Protein AF-0000000080439913 (afdb_homodimer)

Sequence (320 aa):
MRENRLTGDFGEYFVAMHFNRNNFQTDIIDHTGIDLMCYQNEKNVQYGISVKFRNIDNGNNSIRIPTKEIVRCYNAAIRRGAVPCYAFGVISKEIIAFRTITLNTLLENHGYIGVEDINNINTDSISENISLKAIYEWKNKSKLDESILSVFYDRIKIERMRENRLTGDFGEYFVAMHFNRNNFQTDIIDHTGIDLMCYQNEKNVQYGISVKFRNIDNGNNSIRIPTKEIVRCYNAAIRRGAVPCYAFGVISKEIIAFRTITLNTLLENHGYIGVEDINNINTDSISENISLKAIYEWKNKSKLDESILSVFYDRIKIER

Secondary structure (DSSP, 8-state):
-HHHHHHHHHHHHHHHHHHHHTT-EEEE--SSS-SEEEEETTTTEEEEEEEEEEEGGGS--EEEEEHHHHHHHHHHHHHTT-EEEEEEEEE-SSEEEEEEEEHHHHHHHTT--SGGGGGG--SSEEEEE-SHHHHHGGGSHHHHHH-SEEEEEEEPP---/-HHHHHHHHHHHHHHHHHHHHTT-EEEE--SSS-SEEEEETTTTEEEEEEEEEEE-TTS--EEEEEHHHHHHHHHHHHHTT-EEEEEEEEE-SSEEEEEEEEHHHHHHHTT--SGGGGGG--SSEEEEE-SHHHHHGGGSHHHHHH-SEEEEEEEPP---

pLDDT: mean 93.0, std 7.81, range [48.38, 98.62]

Radius of gyration: 20.98 Å; Cα contacts (8 Å, |Δi|>4): 649; chains: 2; bounding box: 41×64×47 Å

Foldseek 3Di:
DVVVVVQQVVQLVVVQVVLVVVQWDKDQDPDQLFGMWTARPVVRAIEGEHEDEEECQVPDFKDKDFLVSLVSQCVSQVVVVHFRKYKYWYDYPWKTKIFMATQQLVCVVVPHNGVVCSVVDDDRIDMDTRPPVSLVCCPPPVNVVRTPDMDMDTDDDDDD/DVVVVVQQVVQLVVVQVVLVVVQWDKDQDPDQLFGMWTARPVVRAIEGEHEDEEECQVPDFKDKDFLVSLVRQVVSQVVVVHFRKYKYWYDYPWKTKIFMATQQLVCVVVPHNGVVCSVVDDDRIDMDTRPPVSLVCCPPPVNVVRTPDMDMDTDDDDDD

Structure (mmCIF, N/CA/C/O backbone):
data_AF-0000000080439913-model_v1
#
loop_
_entity.id
_entity.type
_entity.pdbx_description
1 polymer 'Restriction endonuclease type IV Mrr domain-containing protein'
#
loop_
_atom_site.group_PDB
_atom_site.id
_atom_site.type_symbol
_atom_site.label_atom_id
_atom_site.label_alt_id
_atom_site.label_comp_id
_atom_site.label_asym_id
_atom_site.label_entity_id
_atom_site.label_seq_id
_atom_site.pdbx_PDB_ins_code
_atom_site.Cartn_x
_atom_site.Cartn_y
_atom_site.Cartn_z
_atom_site.occupancy
_atom_site.B_iso_or_equiv
_atom_site.auth_seq_id
_atom_site.auth_comp_id
_atom_site.auth_asym_id
_atom_site.auth_atom_id
_atom_site.pdbx_PDB_model_num
ATOM 1 N N . MET A 1 1 ? -17.234 -1.567 7.703 1 48.44 1 MET A N 1
ATOM 2 C CA . MET A 1 1 ? -16.359 -1.565 8.875 1 48.44 1 MET A CA 1
ATOM 3 C C . MET A 1 1 ? -15.031 -2.236 8.555 1 48.44 1 MET A C 1
ATOM 5 O O . MET A 1 1 ? -13.969 -1.636 8.742 1 48.44 1 MET A O 1
ATOM 9 N N . ARG A 1 2 ? -15.055 -3.521 7.977 1 50.25 2 ARG A N 1
ATOM 10 C CA . ARG A 1 2 ? -13.828 -4.254 7.656 1 50.25 2 ARG A CA 1
ATOM 11 C C . ARG A 1 2 ? -13.047 -3.555 6.551 1 50.25 2 ARG A C 1
ATOM 13 O O . ARG A 1 2 ? -11.82 -3.455 6.617 1 50.25 2 ARG A O 1
ATOM 20 N N . GLU A 1 3 ? -13.656 -2.91 5.652 1 70.12 3 GLU A N 1
ATOM 21 C CA . GLU A 1 3 ? -13.016 -2.193 4.559 1 70.12 3 GLU A CA 1
ATOM 22 C C . GLU A 1 3 ? -12.242 -0.981 5.074 1 70.12 3 GLU A C 1
ATOM 24 O O . GLU A 1 3 ? -11.148 -0.68 4.586 1 70.12 3 GLU A O 1
ATOM 29 N N . ASN A 1 4 ? -12.727 -0.49 6.113 1 74 4 ASN A N 1
ATOM 30 C CA . ASN A 1 4 ? -12.094 0.708 6.652 1 74 4 ASN A CA 1
ATOM 31 C C . ASN A 1 4 ? -10.766 0.386 7.32 1 74 4 ASN A C 1
ATOM 33 O O . ASN A 1 4 ? -9.789 1.127 7.164 1 74 4 ASN A O 1
ATOM 37 N N . ARG A 1 5 ? -10.742 -0.728 7.945 1 87.06 5 ARG A N 1
ATOM 38 C CA . ARG A 1 5 ? -9.492 -1.092 8.609 1 87.06 5 ARG A CA 1
ATOM 39 C C . ARG A 1 5 ? -8.414 -1.449 7.586 1 87.06 5 ARG A C 1
ATOM 41 O O . ARG A 1 5 ? -7.27 -1.01 7.703 1 87.06 5 ARG A O 1
ATOM 48 N N . LEU A 1 6 ? -8.812 -2.158 6.594 1 91.94 6 LEU A N 1
ATOM 49 C CA . LEU A 1 6 ? -7.863 -2.535 5.547 1 91.94 6 LEU A CA 1
ATOM 50 C C . LEU A 1 6 ? -7.324 -1.3 4.832 1 91.94 6 LEU A C 1
ATOM 52 O O . LEU A 1 6 ? -6.121 -1.196 4.586 1 91.94 6 LEU A O 1
ATOM 56 N N . THR A 1 7 ? -8.234 -0.39 4.574 1 93.38 7 THR A N 1
ATOM 57 C CA . THR A 1 7 ? -7.828 0.837 3.896 1 93.38 7 THR A CA 1
ATOM 58 C C . THR A 1 7 ? -6.859 1.639 4.762 1 93.38 7 THR A C 1
ATOM 60 O O . THR A 1 7 ? -5.859 2.158 4.27 1 93.38 7 THR A O 1
ATOM 63 N N . GLY A 1 8 ? -7.137 1.688 6.035 1 93.81 8 GLY A N 1
ATOM 64 C CA . GLY A 1 8 ? -6.254 2.381 6.961 1 93.81 8 GLY A CA 1
ATOM 65 C C . GLY A 1 8 ? -4.879 1.75 7.059 1 93.81 8 GLY A C 1
ATOM 66 O O . GLY A 1 8 ? -3.865 2.443 6.969 1 93.81 8 GLY A O 1
ATOM 67 N N . ASP A 1 9 ? -4.844 0.464 7.199 1 93.69 9 ASP A N 1
ATOM 68 C CA . ASP A 1 9 ? -3.58 -0.256 7.289 1 93.69 9 ASP A CA 1
ATOM 69 C C . ASP A 1 9 ? -2.777 -0.118 5.996 1 93.69 9 ASP A C 1
ATOM 71 O O . ASP A 1 9 ? -1.573 0.143 6.031 1 93.69 9 ASP A O 1
ATOM 75 N N . PHE A 1 10 ? -3.475 -0.229 4.914 1 96 10 PHE A N 1
ATOM 76 C CA . PHE A 1 10 ? -2.818 -0.021 3.629 1 96 10 PHE A CA 1
ATOM 77 C C . PHE A 1 10 ? -2.195 1.368 3.559 1 96 10 PHE A C 1
ATOM 79 O O . PHE A 1 10 ? -1.056 1.521 3.113 1 96 10 PHE A O 1
ATOM 86 N N . GLY A 1 11 ? -2.959 2.277 3.955 1 97.44 11 GLY A N 1
ATOM 87 C CA . GLY A 1 11 ? -2.467 3.645 3.93 1 97.44 11 GLY A CA 1
ATOM 88 C C . GLY A 1 11 ? -1.184 3.832 4.715 1 97.44 11 GLY A C 1
ATOM 89 O O . GLY A 1 11 ? -0.258 4.504 4.254 1 97.44 11 GLY A O 1
ATOM 90 N N . GLU A 1 12 ? -1.107 3.26 5.898 1 97.06 12 GLU A N 1
ATOM 91 C CA . GLU A 1 12 ? 0.091 3.365 6.727 1 97.06 12 GLU A CA 1
ATOM 92 C C . GLU A 1 12 ? 1.303 2.762 6.02 1 97.06 12 GLU A C 1
ATOM 94 O O . GLU A 1 12 ? 2.371 3.377 5.973 1 97.06 12 GLU A O 1
ATOM 99 N N . TYR A 1 13 ? 1.112 1.67 5.426 1 96.88 13 TYR A N 1
ATOM 100 C CA . TYR A 1 13 ? 2.223 1.011 4.742 1 96.88 13 TYR A CA 1
ATOM 101 C C . TYR A 1 13 ? 2.592 1.748 3.463 1 96.88 13 TYR A C 1
ATOM 103 O O . TYR A 1 13 ? 3.764 1.803 3.088 1 96.88 13 TYR A O 1
ATOM 111 N N . PHE A 1 14 ? 1.569 2.271 2.787 1 98 14 PHE A N 1
ATOM 112 C CA . PHE A 1 14 ? 1.807 3.043 1.572 1 98 14 PHE A CA 1
ATOM 113 C C . PHE A 1 14 ? 2.672 4.262 1.867 1 98 14 PHE A C 1
ATOM 115 O O . PHE A 1 14 ? 3.668 4.504 1.183 1 98 14 PHE A O 1
ATOM 122 N N . VAL A 1 15 ? 2.338 4.984 2.896 1 98.12 15 VAL A N 1
ATOM 123 C CA . VAL A 1 15 ? 3.09 6.172 3.289 1 98.12 15 VAL A CA 1
ATOM 124 C C . VAL A 1 15 ? 4.477 5.766 3.781 1 98.12 15 VAL A C 1
ATOM 126 O O . VAL A 1 15 ? 5.484 6.332 3.354 1 98.12 15 VAL A O 1
ATOM 129 N N . ALA A 1 16 ? 4.555 4.766 4.613 1 97.56 16 ALA A N 1
ATOM 130 C CA . ALA A 1 16 ? 5.828 4.305 5.164 1 97.56 16 ALA A CA 1
ATOM 131 C C . ALA A 1 16 ? 6.789 3.895 4.047 1 97.56 16 ALA A C 1
ATOM 133 O O . ALA A 1 16 ? 7.961 4.27 4.062 1 97.56 16 ALA A O 1
ATOM 134 N N . MET A 1 17 ? 6.27 3.154 3.086 1 96.31 17 MET A N 1
ATOM 135 C CA . MET A 1 17 ? 7.086 2.672 1.976 1 96.31 17 MET A CA 1
ATOM 136 C C . MET A 1 17 ? 7.68 3.838 1.19 1 96.31 17 MET A C 1
ATOM 138 O O . MET A 1 17 ? 8.867 3.83 0.864 1 96.31 17 MET A O 1
ATOM 142 N N . HIS A 1 18 ? 6.895 4.805 0.978 1 96.62 18 HIS A N 1
ATOM 143 C CA . HIS A 1 18 ? 7.367 5.902 0.139 1 96.62 18 HIS A CA 1
ATOM 144 C C . HIS A 1 18 ? 8.328 6.805 0.901 1 96.62 18 HIS A C 1
ATOM 146 O O . HIS A 1 18 ? 9.273 7.352 0.317 1 96.62 18 HIS A O 1
ATOM 152 N N . PHE A 1 19 ? 8.117 7.008 2.195 1 96.31 19 PHE A N 1
ATOM 153 C CA . PHE A 1 19 ? 9.117 7.723 2.98 1 96.31 19 PHE A CA 1
ATOM 154 C C . PHE A 1 19 ? 10.445 6.973 2.979 1 96.31 19 PHE A C 1
ATOM 156 O O . PHE A 1 19 ? 11.5 7.566 2.748 1 96.31 19 PHE A O 1
ATOM 163 N N . ASN A 1 20 ? 10.312 5.688 3.205 1 94.06 20 ASN A N 1
ATOM 164 C CA . ASN A 1 20 ? 11.523 4.867 3.197 1 94.06 20 ASN A CA 1
ATOM 165 C C . ASN A 1 20 ? 12.258 4.973 1.866 1 94.06 20 ASN A C 1
ATOM 167 O O . ASN A 1 20 ? 13.492 5.008 1.837 1 94.06 20 ASN A O 1
ATOM 171 N N . ARG A 1 21 ? 11.586 5.078 0.846 1 92.81 21 ARG A N 1
ATOM 172 C CA . ARG A 1 21 ? 12.172 5.117 -0.492 1 92.81 21 ARG A CA 1
ATOM 173 C C . ARG A 1 21 ? 12.695 6.512 -0.819 1 92.81 21 ARG A C 1
ATOM 175 O O . ARG A 1 21 ? 13.352 6.711 -1.841 1 92.81 21 ARG A O 1
ATOM 182 N N . ASN A 1 22 ? 12.375 7.508 -0.03 1 92.38 22 ASN A N 1
ATOM 183 C CA . ASN A 1 22 ? 12.836 8.875 -0.226 1 92.38 22 ASN A CA 1
ATOM 184 C C . ASN A 1 22 ? 13.836 9.289 0.85 1 92.38 22 ASN A C 1
ATOM 186 O O . ASN A 1 22 ? 13.812 10.43 1.321 1 92.38 22 ASN A O 1
ATOM 190 N N . ASN A 1 23 ? 14.625 8.359 1.318 1 91.12 23 ASN A N 1
ATOM 191 C CA . ASN A 1 23 ? 15.781 8.57 2.178 1 91.12 23 ASN A CA 1
ATOM 192 C C . ASN A 1 23 ? 15.367 8.891 3.611 1 91.12 23 ASN A C 1
ATOM 194 O O . ASN A 1 23 ? 16.016 9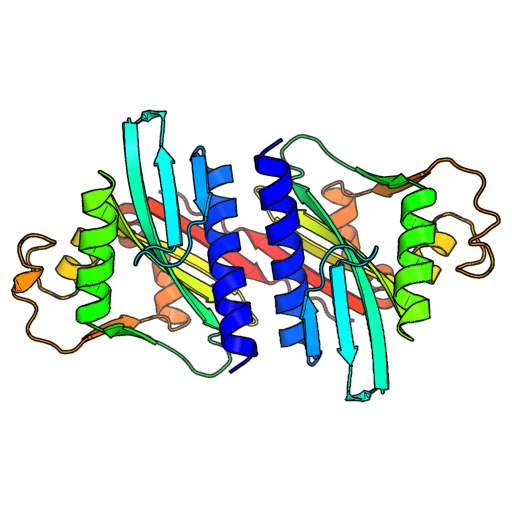.695 4.285 1 91.12 23 ASN A O 1
ATOM 198 N N . PHE A 1 24 ? 14.172 8.414 4.012 1 94.12 24 PHE A N 1
ATOM 199 C CA . PHE A 1 24 ? 13.773 8.414 5.418 1 94.12 24 PHE A CA 1
ATOM 200 C C . PHE A 1 24 ? 13.914 7.023 6.016 1 94.12 24 PHE A C 1
ATOM 202 O O . PHE A 1 24 ? 13.852 6.023 5.297 1 94.12 24 PHE A O 1
ATOM 209 N N . GLN A 1 25 ? 14.25 7.012 7.207 1 92.94 25 GLN A N 1
ATOM 210 C CA . GLN A 1 25 ? 14.047 5.797 7.988 1 92.94 25 GLN A CA 1
ATOM 211 C C . GLN A 1 25 ? 12.68 5.805 8.664 1 92.94 25 GLN A C 1
ATOM 213 O O . GLN A 1 25 ? 12.344 6.746 9.391 1 92.94 25 GLN A O 1
ATOM 218 N N . THR A 1 26 ? 11.906 4.77 8.406 1 94.12 26 THR A N 1
ATOM 219 C CA . THR A 1 26 ? 10.508 4.82 8.828 1 94.12 26 THR A CA 1
ATOM 220 C C . THR A 1 26 ? 10.18 3.656 9.758 1 94.12 26 THR A C 1
ATOM 222 O O . THR A 1 26 ? 10.5 2.506 9.453 1 94.12 26 THR A O 1
ATOM 225 N N . ASP A 1 27 ? 9.5 3.969 10.914 1 92.38 27 ASP A N 1
ATOM 226 C CA . ASP A 1 27 ? 8.945 2.98 11.836 1 92.38 27 ASP A CA 1
ATOM 227 C C . ASP A 1 27 ? 7.426 3.092 11.906 1 92.38 27 ASP A C 1
ATOM 229 O O . ASP A 1 27 ? 6.887 4.184 12.086 1 92.38 27 ASP A O 1
ATOM 233 N N . ILE A 1 28 ? 6.82 1.953 11.672 1 94.12 28 ILE A N 1
ATOM 234 C CA . ILE A 1 28 ? 5.387 1.9 11.93 1 94.12 28 ILE A CA 1
ATOM 235 C C . ILE A 1 28 ? 5.133 1.632 13.414 1 94.12 28 ILE A C 1
ATOM 237 O O . ILE A 1 28 ? 5.652 0.663 13.969 1 94.12 28 ILE A O 1
ATOM 241 N N . ILE A 1 29 ? 4.383 2.543 14.008 1 90.38 29 ILE A N 1
ATOM 242 C CA . ILE A 1 29 ? 4.18 2.402 15.445 1 90.38 29 ILE A CA 1
ATOM 243 C C . ILE A 1 29 ? 2.684 2.348 15.75 1 90.38 29 ILE A C 1
ATOM 245 O O . ILE A 1 29 ? 1.868 2.867 14.984 1 90.38 29 ILE A O 1
ATOM 249 N N . ASP A 1 30 ? 2.238 1.605 16.766 1 79.75 30 ASP A N 1
ATOM 250 C CA . ASP A 1 30 ? 0.834 1.433 17.109 1 79.75 30 ASP A CA 1
ATOM 251 C C . ASP A 1 30 ? 0.505 2.152 18.422 1 79.75 30 ASP A C 1
ATOM 253 O O . ASP A 1 30 ? 1.351 2.248 19.312 1 79.75 30 ASP A O 1
ATOM 257 N N . HIS A 1 31 ? -0.73 2.75 18.391 1 70.75 31 HIS A N 1
ATOM 258 C CA . HIS A 1 31 ? -1.478 3.121 19.594 1 70.75 31 HIS A CA 1
ATOM 259 C C . HIS A 1 31 ? -0.849 4.324 20.281 1 70.75 31 HIS A C 1
ATOM 261 O O . HIS A 1 31 ? -0.752 4.359 21.516 1 70.75 31 HIS A O 1
ATOM 267 N N . THR A 1 32 ? -0.371 5.285 19.516 1 73.06 32 THR A N 1
ATOM 268 C CA . THR A 1 32 ? 0.301 6.348 20.266 1 73.06 32 THR A CA 1
ATOM 269 C C . THR A 1 32 ? -0.185 7.719 19.797 1 73.06 32 THR A C 1
ATOM 271 O O . THR A 1 32 ? 0.322 8.75 20.25 1 73.06 32 THR A O 1
ATOM 274 N N . GLY A 1 33 ? -1.236 7.797 18.969 1 88.12 33 GLY A N 1
ATOM 275 C CA . GLY A 1 33 ? -1.607 9.094 18.406 1 88.12 33 GLY A CA 1
ATOM 276 C C . GLY A 1 33 ? -0.961 9.367 17.062 1 88.12 33 GLY A C 1
ATOM 277 O O . GLY A 1 33 ? -1.396 10.266 16.344 1 88.12 33 GLY A O 1
ATOM 278 N N . ILE A 1 34 ? 0.117 8.789 16.891 1 96.06 34 ILE A N 1
ATOM 279 C CA . ILE A 1 34 ? 0.762 8.805 15.578 1 96.06 34 ILE A CA 1
ATOM 280 C C . ILE A 1 34 ? 0.939 7.375 15.078 1 96.06 34 ILE A C 1
ATOM 282 O O . ILE A 1 34 ? 0.907 6.426 15.867 1 96.06 34 ILE A O 1
ATOM 286 N N . ASP A 1 35 ? 1.048 7.258 13.781 1 97.06 35 ASP A N 1
ATOM 287 C CA . ASP A 1 35 ? 1.114 5.953 13.133 1 97.06 35 ASP A CA 1
ATOM 288 C C . ASP A 1 35 ? 2.533 5.648 12.648 1 97.06 35 ASP A C 1
ATOM 290 O O . ASP A 1 35 ? 2.916 4.484 12.523 1 97.06 35 ASP A O 1
ATOM 294 N N . LEU A 1 36 ? 3.328 6.648 12.383 1 97.44 36 LEU A N 1
ATOM 295 C CA . LEU A 1 36 ? 4.672 6.492 11.836 1 97.44 36 LEU A CA 1
ATOM 296 C C . LEU A 1 36 ? 5.648 7.445 12.516 1 97.44 36 LEU A C 1
ATOM 298 O O . LEU A 1 36 ? 5.293 8.578 12.844 1 97.44 36 LEU A O 1
ATOM 302 N N . MET A 1 37 ? 6.852 6.973 12.68 1 96.56 37 MET A N 1
ATOM 303 C CA . MET A 1 37 ? 8.023 7.809 12.922 1 96.56 37 MET A CA 1
ATOM 304 C C . MET A 1 37 ? 8.961 7.789 11.719 1 96.56 37 MET A C 1
ATOM 306 O O . MET A 1 37 ? 9.344 6.719 11.242 1 96.56 37 MET A O 1
ATOM 310 N N . CYS A 1 38 ? 9.219 8.93 11.18 1 96.25 38 CYS A N 1
ATOM 311 C CA . CYS A 1 38 ? 10.109 9.047 10.031 1 96.25 38 CYS A CA 1
ATOM 312 C C . CYS A 1 38 ? 11.305 9.938 10.344 1 96.25 38 CYS A C 1
ATOM 314 O O . CYS A 1 38 ? 11.133 11.078 10.773 1 96.25 38 CYS A O 1
ATOM 316 N N . TYR A 1 39 ? 12.422 9.391 10.125 1 94.88 39 TYR A N 1
ATOM 317 C CA . TYR A 1 39 ? 13.664 10.102 10.422 1 94.88 39 TYR A CA 1
ATOM 318 C C . TYR A 1 39 ? 14.398 10.469 9.141 1 94.88 39 TYR A C 1
ATOM 320 O O . TYR A 1 39 ? 14.602 9.625 8.273 1 94.88 39 TYR A O 1
ATOM 328 N N . GLN A 1 40 ? 14.672 11.711 9.055 1 92.81 40 GLN A N 1
ATOM 329 C CA . GLN A 1 40 ? 15.523 12.172 7.965 1 92.81 40 GLN A CA 1
ATOM 330 C C . GLN A 1 40 ? 16.953 12.406 8.445 1 92.81 40 GLN A C 1
ATOM 332 O O . GLN A 1 40 ? 17.25 13.469 9 1 92.81 40 GLN A O 1
ATOM 337 N N . ASN A 1 41 ? 17.812 11.547 8.078 1 82.31 41 ASN A N 1
ATOM 338 C CA . ASN A 1 41 ? 19.156 11.586 8.633 1 82.31 41 ASN A CA 1
ATOM 339 C C . ASN A 1 41 ? 19.906 12.844 8.188 1 82.31 41 ASN A C 1
ATOM 341 O O . ASN A 1 41 ? 20.609 13.461 8.984 1 82.31 41 ASN A O 1
ATOM 345 N N . GLU A 1 42 ? 19.719 13.18 6.953 1 86.56 42 GLU A N 1
ATOM 346 C CA . GLU A 1 42 ? 20.484 14.305 6.402 1 86.56 42 GLU A CA 1
ATOM 347 C C . GLU A 1 42 ? 20.141 15.602 7.137 1 86.56 42 GLU A C 1
ATOM 349 O O . GLU A 1 42 ? 21 16.484 7.266 1 86.56 42 GLU A O 1
ATOM 354 N N . LYS A 1 43 ? 18.953 15.766 7.707 1 86.44 43 LYS A N 1
ATOM 355 C CA . LYS A 1 43 ? 18.5 17 8.344 1 86.44 43 LYS A CA 1
ATOM 356 C C . LYS A 1 43 ? 18.391 16.844 9.852 1 86.44 43 LYS A C 1
ATOM 358 O O . LYS A 1 43 ? 18.141 17.812 10.57 1 86.44 43 LYS A O 1
ATOM 363 N N . ASN A 1 44 ? 18.641 15.68 10.297 1 89.31 44 ASN A N 1
ATOM 364 C CA . ASN A 1 44 ? 18.5 15.383 11.719 1 89.31 44 ASN A CA 1
ATOM 365 C C . ASN A 1 44 ? 17.125 15.805 12.242 1 89.31 44 ASN A C 1
ATOM 367 O O . ASN A 1 44 ? 17.031 16.5 13.258 1 89.31 44 ASN A O 1
ATOM 371 N N . VAL A 1 45 ? 16.109 15.578 11.508 1 94.94 45 VAL A N 1
ATOM 372 C CA . VAL A 1 45 ? 14.734 15.875 11.867 1 94.94 45 VAL A CA 1
ATOM 373 C C . VAL A 1 45 ? 13.922 14.578 11.906 1 94.94 45 VAL A C 1
ATOM 375 O O . VAL A 1 45 ? 14.125 13.688 11.086 1 94.94 45 VAL A O 1
ATOM 378 N N . GLN A 1 46 ? 13.062 14.516 12.891 1 96 46 GLN A N 1
ATOM 379 C CA . GLN A 1 46 ? 12.117 13.406 13.023 1 96 46 GLN A CA 1
ATOM 380 C C . GLN A 1 46 ? 10.68 13.898 12.883 1 96 46 GLN A C 1
ATOM 382 O O . GLN A 1 46 ? 10.32 14.953 13.414 1 96 46 GLN A O 1
ATOM 387 N N . TYR A 1 47 ? 9.914 13.125 12.188 1 97.56 47 TYR A N 1
ATOM 388 C CA . TYR A 1 47 ? 8.5 13.422 12 1 97.56 47 TYR A CA 1
ATOM 389 C C . TYR A 1 47 ? 7.621 12.352 12.633 1 97.56 47 TYR A C 1
ATOM 391 O O . TYR A 1 47 ? 7.867 11.156 12.469 1 97.56 47 TYR A O 1
ATOM 399 N N . GLY A 1 48 ? 6.695 12.734 13.523 1 97.88 48 GLY A N 1
ATOM 400 C CA . GLY A 1 48 ? 5.59 11.883 13.945 1 97.88 48 GLY A CA 1
ATOM 401 C C . GLY A 1 48 ? 4.344 12.07 13.102 1 97.88 48 GLY A C 1
ATOM 402 O O . GLY A 1 48 ? 3.699 13.117 13.164 1 97.88 48 GLY A O 1
ATOM 403 N N . ILE A 1 49 ? 3.932 11.031 12.367 1 98.31 49 ILE A N 1
ATOM 404 C CA . ILE A 1 49 ? 2.934 11.211 11.32 1 98.31 49 ILE A CA 1
ATOM 405 C C . ILE A 1 49 ? 1.671 10.422 11.672 1 98.31 49 ILE A C 1
ATOM 407 O O . ILE A 1 49 ? 1.732 9.219 11.938 1 98.31 49 ILE A O 1
ATOM 411 N N . SER A 1 50 ? 0.539 11.109 11.812 1 98.06 50 SER A N 1
ATOM 412 C CA . SER A 1 50 ? -0.777 10.477 11.805 1 98.06 50 SER A CA 1
ATOM 413 C C . SER A 1 50 ? -1.302 10.305 10.383 1 98.06 50 SER A C 1
ATOM 415 O O . SER A 1 50 ? -1.407 11.281 9.633 1 98.06 50 SER A O 1
ATOM 417 N N . VAL A 1 51 ? -1.646 9.102 9.992 1 98.06 51 VAL A N 1
ATOM 418 C CA . VAL A 1 51 ? -2.055 8.812 8.625 1 98.06 51 VAL A CA 1
ATOM 419 C C . VAL A 1 51 ? -3.578 8.758 8.539 1 98.06 51 VAL A C 1
ATOM 421 O O . VAL A 1 51 ? -4.227 8.078 9.344 1 98.06 51 VAL A O 1
ATOM 424 N N . LYS A 1 52 ? -4.145 9.547 7.672 1 97.19 52 LYS A N 1
ATOM 425 C CA . LYS A 1 52 ? -5.555 9.508 7.293 1 97.19 52 LYS A CA 1
ATOM 426 C C . LYS A 1 52 ? -5.723 9.102 5.832 1 97.19 52 LYS A C 1
ATOM 428 O O . LYS A 1 52 ? -5.457 9.898 4.93 1 97.19 52 LYS A O 1
ATOM 433 N N . PHE A 1 53 ? -6.102 7.895 5.602 1 96.38 53 PHE A N 1
ATOM 434 C CA . PHE A 1 53 ? -6.207 7.34 4.258 1 96.38 53 PHE A CA 1
ATOM 435 C C . PHE A 1 53 ? -7.637 6.887 3.969 1 96.38 53 PHE A C 1
ATOM 437 O O . PHE A 1 53 ? -8.266 6.234 4.801 1 96.38 53 PHE A O 1
ATOM 444 N N . ARG A 1 54 ? -8.195 7.301 2.807 1 96.12 54 ARG A N 1
ATOM 445 C CA . ARG A 1 54 ? -9.602 7.035 2.498 1 96.12 54 ARG A CA 1
ATOM 446 C C . ARG A 1 54 ? -9.758 6.508 1.075 1 96.12 54 ARG A C 1
ATOM 448 O O . ARG A 1 54 ? -8.969 6.844 0.191 1 96.12 54 ARG A O 1
ATOM 455 N N . ASN A 1 55 ? -10.695 5.633 0.939 1 94 55 ASN A N 1
ATOM 456 C CA . ASN A 1 55 ? -11.25 5.332 -0.376 1 94 55 ASN A CA 1
ATOM 457 C C . ASN A 1 55 ? -12.289 6.367 -0.796 1 94 55 ASN A C 1
ATOM 459 O O . ASN A 1 55 ? -13.328 6.516 -0.143 1 94 55 ASN A O 1
ATOM 463 N N . ILE A 1 56 ? -12.094 7.031 -1.889 1 93.94 56 ILE A N 1
ATOM 464 C CA . ILE A 1 56 ? -12.961 8.164 -2.193 1 93.94 56 ILE A CA 1
ATOM 465 C C . ILE A 1 56 ? -13.984 7.758 -3.258 1 93.94 56 ILE A C 1
ATOM 467 O O . ILE A 1 56 ? -14.844 8.555 -3.635 1 93.94 56 ILE A O 1
ATOM 471 N N . ASP A 1 57 ? -13.914 6.535 -3.701 1 90.5 57 ASP A N 1
ATOM 472 C CA . ASP A 1 57 ? -14.914 6.059 -4.656 1 90.5 57 ASP A CA 1
ATOM 473 C C . ASP A 1 57 ? -16.297 5.984 -4.016 1 90.5 57 ASP A C 1
ATOM 475 O O . ASP A 1 57 ? -17.312 5.98 -4.715 1 90.5 57 ASP A O 1
ATOM 479 N N . ASN A 1 58 ? -16.312 5.992 -2.76 1 84.62 58 ASN A N 1
ATOM 480 C CA . ASN A 1 58 ? -17.578 5.84 -2.045 1 84.62 58 ASN A CA 1
ATOM 481 C C . ASN A 1 58 ? -18.25 7.188 -1.787 1 84.62 58 ASN A C 1
ATOM 483 O O . ASN A 1 58 ? -19.234 7.27 -1.062 1 84.62 58 ASN A O 1
ATOM 487 N N . GLY A 1 59 ? -17.688 8.227 -2.273 1 85.81 59 GLY A N 1
ATOM 488 C CA . GLY A 1 59 ? -18.312 9.531 -2.129 1 85.81 59 GLY A CA 1
ATOM 489 C C . GLY A 1 59 ? -17.719 10.352 -1.003 1 85.81 59 GLY A C 1
ATOM 490 O O . GLY A 1 59 ? -18.109 11.5 -0.789 1 85.81 59 GLY A O 1
ATOM 491 N N . ASN A 1 60 ? -16.828 9.742 -0.333 1 84.31 60 ASN A N 1
ATOM 492 C CA . ASN A 1 60 ? -16.125 10.5 0.698 1 84.31 60 ASN A CA 1
ATOM 493 C C . ASN A 1 60 ? -15.203 11.562 0.089 1 84.31 60 ASN A C 1
ATOM 495 O O . ASN A 1 60 ? -14.305 11.234 -0.681 1 84.31 60 ASN A O 1
ATOM 499 N N . ASN A 1 61 ? -15.508 12.828 0.507 1 92.12 61 ASN A N 1
ATOM 500 C CA . ASN A 1 61 ? -14.711 13.891 -0.101 1 92.12 61 ASN A CA 1
ATOM 501 C C . ASN A 1 61 ? -13.992 14.727 0.954 1 92.12 61 ASN A C 1
ATOM 503 O O . ASN A 1 61 ? -13.453 15.789 0.646 1 92.12 61 ASN A O 1
ATOM 507 N N . SER A 1 62 ? -14.109 14.289 2.176 1 95.75 62 SER A N 1
ATOM 508 C CA . SER A 1 62 ? -13.414 15.039 3.223 1 95.75 62 SER A CA 1
ATOM 509 C C . SER A 1 62 ? -12.922 14.109 4.328 1 95.75 62 SER A C 1
ATOM 511 O O . SER A 1 62 ? -13.43 13 4.492 1 95.75 62 SER A O 1
ATOM 513 N N . ILE A 1 63 ? -11.945 14.516 4.945 1 96.5 63 ILE A N 1
ATOM 514 C CA . ILE A 1 63 ? -11.445 13.883 6.16 1 96.5 63 ILE A CA 1
ATOM 515 C C . ILE A 1 63 ? -11.625 14.82 7.348 1 96.5 63 ILE A C 1
ATOM 517 O O . ILE A 1 63 ? -11.023 15.898 7.391 1 96.5 63 ILE A O 1
ATOM 521 N N . ARG A 1 64 ? -12.438 14.359 8.242 1 96.38 64 ARG A N 1
ATOM 522 C CA . ARG A 1 64 ? -12.648 15.102 9.484 1 96.38 64 ARG A CA 1
ATOM 523 C C . ARG A 1 64 ? -11.688 14.633 10.57 1 96.38 64 ARG A C 1
ATOM 525 O O . ARG A 1 64 ? -11.578 13.438 10.836 1 96.38 64 ARG A O 1
ATOM 532 N N . ILE A 1 65 ? -11.031 15.562 11.164 1 97.25 65 ILE A N 1
ATOM 533 C CA . ILE A 1 65 ? -10.133 15.273 12.273 1 97.25 65 ILE A CA 1
ATOM 534 C C . ILE A 1 65 ? -10.641 15.938 13.547 1 97.25 65 ILE A C 1
ATOM 536 O O . ILE A 1 65 ? -10.562 17.156 13.688 1 97.25 65 ILE A O 1
ATOM 540 N N . PRO A 1 66 ? -11.07 15.172 14.461 1 97.25 66 PRO A N 1
ATOM 541 C CA . PRO A 1 66 ? -11.477 15.75 15.742 1 97.25 66 PRO A CA 1
ATOM 542 C C . PRO A 1 66 ? -10.336 16.453 16.469 1 97.25 66 PRO A C 1
ATOM 544 O O . PRO A 1 66 ? -9.195 15.984 16.438 1 97.25 66 PRO A O 1
ATOM 547 N N . THR A 1 67 ? -10.688 17.516 17.156 1 97.06 67 THR A N 1
ATOM 548 C CA . THR A 1 67 ? -9.68 18.281 17.891 1 97.06 67 THR A CA 1
ATOM 549 C C . THR A 1 67 ? -8.938 17.406 18.875 1 97.06 67 THR A C 1
ATOM 551 O O . THR A 1 67 ? -7.719 17.531 19.047 1 97.06 67 THR A O 1
ATOM 554 N N . LYS A 1 68 ? -9.609 16.531 19.484 1 95.88 68 LYS A N 1
ATOM 555 C CA . LYS A 1 68 ? -8.977 15.617 20.438 1 95.88 68 LYS A CA 1
ATOM 556 C C . LYS A 1 68 ? -7.879 14.805 19.75 1 95.88 68 LYS A C 1
ATOM 558 O O . LYS A 1 68 ? -6.848 14.508 20.359 1 95.88 68 LYS A O 1
ATOM 563 N N . GLU A 1 69 ? -8.125 14.414 18.531 1 95.88 69 GLU A N 1
ATOM 564 C CA . GLU A 1 69 ? -7.141 13.656 17.781 1 95.88 69 GLU A CA 1
ATOM 565 C C . GLU A 1 69 ? -5.938 14.523 17.406 1 95.88 69 GLU A C 1
ATOM 567 O O . GLU A 1 69 ? -4.809 14.031 17.375 1 95.88 69 GLU A O 1
ATOM 572 N N . ILE A 1 70 ? -6.211 15.727 17.172 1 97.5 70 ILE A N 1
ATOM 573 C CA . ILE A 1 70 ? -5.145 16.672 16.859 1 97.5 70 ILE A CA 1
ATOM 574 C C . ILE A 1 70 ? -4.227 16.828 18.062 1 97.5 70 ILE A C 1
ATOM 576 O O . ILE A 1 70 ? -3.004 16.75 17.938 1 97.5 70 ILE A O 1
ATOM 580 N N . VAL A 1 71 ? -4.793 17.016 19.172 1 96.69 71 VAL A N 1
ATOM 581 C CA . VAL A 1 71 ? -4.031 17.172 20.406 1 96.69 71 VAL A CA 1
ATOM 582 C C . VAL A 1 71 ? -3.244 15.898 20.703 1 96.69 71 VAL A C 1
ATOM 584 O O . VAL A 1 71 ? -2.084 15.961 21.109 1 96.69 71 VAL A O 1
ATOM 587 N N . ARG A 1 72 ? -3.854 14.82 20.469 1 96.19 72 ARG A N 1
ATOM 588 C CA . ARG A 1 72 ? -3.186 13.539 20.688 1 96.19 72 ARG A CA 1
ATOM 589 C C . ARG A 1 72 ? -1.98 13.391 19.766 1 96.19 72 ARG A C 1
ATOM 591 O O . ARG A 1 72 ? -0.919 12.93 20.188 1 96.19 72 ARG A O 1
ATOM 598 N N . CYS A 1 73 ? -2.166 13.703 18.547 1 97.19 73 CYS A N 1
ATOM 599 C CA . CYS A 1 73 ? -1.064 13.664 17.594 1 97.19 73 CYS A CA 1
ATOM 600 C C . CYS A 1 73 ? 0.079 14.57 18.031 1 97.19 73 CYS A C 1
ATOM 602 O O . CYS A 1 73 ? 1.238 14.148 18.047 1 97.19 73 CYS A O 1
ATOM 604 N N . TYR A 1 74 ? -0.264 15.75 18.406 1 97.44 74 TYR A N 1
ATOM 605 C CA . TYR A 1 74 ? 0.72 16.719 18.875 1 97.44 74 TYR A CA 1
ATOM 606 C C . TYR A 1 74 ? 1.512 16.156 20.047 1 97.44 74 TYR A C 1
ATOM 608 O O . TYR A 1 74 ? 2.744 16.125 20.016 1 97.44 74 TYR A O 1
ATOM 616 N N . ASN A 1 75 ? 0.821 15.695 21.016 1 96.56 75 ASN A N 1
ATOM 617 C CA . ASN A 1 75 ? 1.462 15.219 22.234 1 96.56 75 ASN A CA 1
ATOM 618 C C . ASN A 1 75 ? 2.338 14 21.969 1 96.56 75 ASN A C 1
ATOM 620 O O . ASN A 1 75 ? 3.449 13.898 22.5 1 96.56 75 ASN A O 1
ATOM 624 N N . ALA A 1 76 ? 1.866 13.109 21.203 1 96.25 76 ALA A N 1
ATOM 625 C CA . ALA A 1 76 ? 2.611 11.891 20.891 1 96.25 76 ALA A CA 1
ATOM 626 C C . ALA A 1 76 ? 3.916 12.219 20.172 1 96.25 76 ALA A C 1
ATOM 628 O O . ALA A 1 76 ? 4.969 11.656 20.5 1 96.25 76 ALA A O 1
ATOM 629 N N . ALA A 1 77 ? 3.83 13.102 19.219 1 96.38 77 ALA A N 1
ATOM 630 C CA . ALA A 1 77 ? 5.016 13.477 18.453 1 96.38 77 ALA A CA 1
ATOM 631 C C . ALA A 1 77 ? 6.023 14.219 19.328 1 96.38 77 ALA A C 1
ATOM 633 O O . ALA A 1 77 ? 7.207 13.867 19.344 1 96.38 77 ALA A O 1
ATOM 634 N N . ILE A 1 78 ? 5.566 15.148 20.109 1 95.88 78 ILE A N 1
ATOM 635 C CA . ILE A 1 78 ? 6.449 15.992 20.922 1 95.88 78 ILE A CA 1
ATOM 636 C C . ILE A 1 78 ? 7.133 15.141 21.984 1 95.88 78 ILE A C 1
ATOM 638 O O . ILE A 1 78 ? 8.312 15.328 22.281 1 95.88 78 ILE A O 1
ATOM 642 N N . ARG A 1 79 ? 6.41 14.258 22.531 1 94.75 79 ARG A N 1
ATOM 643 C CA . ARG A 1 79 ? 6.977 13.383 23.547 1 94.75 79 ARG A CA 1
ATOM 644 C C . ARG A 1 79 ? 8.156 12.586 22.984 1 94.75 79 ARG A C 1
ATOM 646 O O . ARG A 1 79 ? 9.07 12.219 23.734 1 94.75 79 ARG A O 1
ATOM 653 N N . ARG A 1 80 ? 8.164 12.406 21.734 1 93.81 80 ARG A N 1
ATOM 654 C CA . ARG A 1 80 ? 9.203 11.602 21.094 1 93.81 80 ARG A CA 1
ATOM 655 C C . ARG A 1 80 ? 10.242 12.492 20.422 1 93.81 80 ARG A C 1
ATOM 657 O O . ARG A 1 80 ? 11.109 12.008 19.688 1 93.81 80 ARG A O 1
ATOM 664 N N . GLY A 1 81 ? 10.086 13.773 20.594 1 94.56 81 GLY A N 1
ATOM 665 C CA . GLY A 1 81 ? 11.031 14.703 20 1 94.56 81 GLY A CA 1
ATOM 666 C C . GLY A 1 81 ? 10.844 14.852 18.5 1 94.56 81 GLY A C 1
ATOM 667 O O . GLY A 1 81 ? 11.805 15.125 17.781 1 94.56 81 GLY A O 1
ATOM 668 N N . ALA A 1 82 ? 9.672 14.633 18.031 1 96.81 82 ALA A N 1
ATOM 669 C CA . ALA A 1 82 ? 9.398 14.656 16.594 1 96.81 82 ALA A CA 1
ATOM 670 C C . ALA A 1 82 ? 8.469 15.805 16.234 1 96.81 82 ALA A C 1
ATOM 672 O O . ALA A 1 82 ? 7.703 16.281 17.078 1 96.81 82 ALA A O 1
ATOM 673 N N . VAL A 1 83 ? 8.555 16.266 15.008 1 97.81 83 VAL A N 1
ATOM 674 C CA . VAL A 1 83 ? 7.621 17.25 14.469 1 97.81 83 VAL A CA 1
ATOM 675 C C . VAL A 1 83 ? 6.285 16.578 14.164 1 97.81 83 VAL A C 1
ATOM 677 O O . VAL A 1 83 ? 6.223 15.609 13.406 1 97.81 83 VAL A O 1
ATOM 680 N N . PRO A 1 84 ? 5.176 17.031 14.727 1 97.94 84 PRO A N 1
ATOM 681 C CA . PRO A 1 84 ? 3.871 16.438 14.438 1 97.94 84 PRO A CA 1
ATOM 682 C C . PRO A 1 84 ? 3.418 16.672 13 1 97.94 84 PRO A C 1
ATOM 684 O O . PRO A 1 84 ? 3.486 17.812 12.508 1 97.94 84 PRO A O 1
ATOM 687 N N . CYS A 1 85 ? 2.904 15.602 12.375 1 98.38 85 CYS A N 1
ATOM 688 C CA . CYS A 1 85 ? 2.527 15.664 10.969 1 98.38 85 CYS A CA 1
ATOM 689 C C . CYS A 1 85 ? 1.273 14.844 10.695 1 98.38 85 CYS A C 1
ATOM 691 O O . CYS A 1 85 ? 0.926 13.961 11.484 1 98.38 85 CYS A O 1
ATOM 693 N N . TYR A 1 86 ? 0.604 15.18 9.609 1 98.56 86 TYR A N 1
ATOM 694 C CA . TYR A 1 86 ? -0.46 14.359 9.031 1 98.56 86 TYR A CA 1
ATOM 695 C C . TYR A 1 86 ? -0.118 13.953 7.605 1 98.56 86 TYR A C 1
ATOM 697 O O . TYR A 1 86 ? 0.406 14.75 6.832 1 98.56 86 TYR A O 1
ATOM 705 N N . ALA A 1 87 ? -0.331 12.719 7.293 1 98.56 87 ALA A N 1
ATOM 706 C CA . ALA A 1 87 ? -0.389 12.266 5.906 1 98.56 87 ALA A CA 1
ATOM 707 C C . ALA A 1 87 ? -1.83 12.016 5.473 1 98.56 87 ALA A C 1
ATOM 709 O O . ALA A 1 87 ? -2.518 11.164 6.047 1 98.56 87 ALA A O 1
ATOM 710 N N . PHE A 1 88 ? -2.305 12.773 4.547 1 98.44 88 PHE A N 1
ATOM 711 C CA . PHE A 1 88 ? -3.611 12.562 3.93 1 98.44 88 PHE A CA 1
ATOM 712 C C . PHE A 1 88 ? -3.477 11.781 2.631 1 98.44 88 PHE A C 1
ATOM 714 O O . PHE A 1 88 ? -2.752 12.195 1.723 1 98.44 88 PHE A O 1
ATOM 721 N N . GLY A 1 89 ? -4.086 10.641 2.578 1 97.62 89 GLY A N 1
ATOM 722 C CA . GLY A 1 89 ? -3.996 9.789 1.404 1 97.62 89 GLY A CA 1
ATOM 723 C C . GLY A 1 89 ? -5.352 9.336 0.89 1 97.62 89 GLY A C 1
ATOM 724 O O . GLY A 1 89 ? -6.328 9.32 1.639 1 97.62 89 GLY A O 1
ATOM 725 N N . VAL A 1 90 ? -5.367 9.008 -0.39 1 97.56 90 VAL A N 1
ATOM 726 C CA . VAL A 1 90 ? -6.602 8.555 -1.016 1 97.56 90 VAL A CA 1
ATOM 727 C C . VAL A 1 90 ? -6.301 7.414 -1.986 1 97.56 90 VAL A C 1
ATOM 729 O O . VAL A 1 90 ? -5.188 7.309 -2.5 1 97.56 90 VAL A O 1
ATOM 732 N N . ILE A 1 91 ? -7.262 6.59 -2.186 1 96.31 91 ILE A N 1
ATOM 733 C CA . ILE A 1 91 ? -7.297 5.625 -3.277 1 96.31 91 ILE A CA 1
ATOM 734 C C . ILE A 1 91 ? -8.641 5.703 -3.992 1 96.31 91 ILE A C 1
ATOM 736 O O . ILE A 1 91 ? -9.68 5.902 -3.355 1 96.31 91 ILE A O 1
ATOM 740 N N . SER A 1 92 ? -8.617 5.691 -5.27 1 94.25 92 SER A N 1
ATOM 741 C CA . SER A 1 92 ? -9.805 5.625 -6.117 1 94.25 92 SER A CA 1
ATOM 742 C C . SER A 1 92 ? -9.578 4.715 -7.32 1 94.25 92 SER A C 1
ATOM 744 O O . SER A 1 92 ? -8.547 4.043 -7.41 1 94.25 92 SER A O 1
ATOM 746 N N . LYS A 1 93 ? -10.531 4.641 -8.148 1 92.31 93 LYS A N 1
ATOM 747 C CA . LYS A 1 93 ? -10.406 3.879 -9.391 1 92.31 93 LYS A CA 1
ATOM 748 C C . LYS A 1 93 ? -9.383 4.52 -10.328 1 92.31 93 LYS A C 1
ATOM 750 O O . LYS A 1 93 ? -8.906 3.873 -11.258 1 92.31 93 LYS A O 1
ATOM 755 N N . GLU A 1 94 ? -8.977 5.766 -10.008 1 92.69 94 GLU A N 1
ATOM 756 C CA . GLU A 1 94 ? -8.156 6.512 -10.953 1 92.69 94 GLU A CA 1
ATOM 757 C C . GLU A 1 94 ? -6.758 6.758 -10.398 1 92.69 94 GLU A C 1
ATOM 759 O O . GLU A 1 94 ? -5.789 6.855 -11.148 1 92.69 94 GLU A O 1
ATOM 764 N N . ILE A 1 95 ? -6.734 6.871 -9.094 1 95.5 95 ILE A N 1
ATOM 765 C CA . ILE A 1 95 ? -5.465 7.352 -8.555 1 95.5 95 ILE A CA 1
ATOM 766 C C . ILE A 1 95 ? -5.211 6.715 -7.191 1 95.5 95 ILE A C 1
ATOM 768 O O . ILE A 1 95 ? -6.137 6.215 -6.547 1 95.5 95 ILE A O 1
ATOM 772 N N . ILE A 1 96 ? -4.012 6.637 -6.797 1 97.88 96 ILE A N 1
ATOM 773 C CA . ILE A 1 96 ? -3.553 6.547 -5.414 1 97.88 96 ILE A CA 1
ATOM 774 C C . ILE A 1 96 ? -2.58 7.688 -5.117 1 97.88 96 ILE A C 1
ATOM 776 O O . ILE A 1 96 ? -1.693 7.98 -5.926 1 97.88 96 ILE A O 1
ATOM 780 N N . ALA A 1 97 ? -2.824 8.398 -3.984 1 98.06 97 ALA A N 1
ATOM 781 C CA . ALA A 1 97 ? -1.987 9.562 -3.689 1 98.06 97 ALA A CA 1
ATOM 782 C C . ALA A 1 97 ? -1.967 9.852 -2.191 1 98.06 97 ALA A C 1
ATOM 784 O O . ALA A 1 97 ? -2.854 9.414 -1.455 1 98.06 97 ALA A O 1
ATOM 785 N N . PHE A 1 98 ? -0.918 10.508 -1.784 1 98.12 98 PHE A N 1
ATOM 786 C CA . PHE A 1 98 ? -0.944 11.102 -0.454 1 98.12 98 PHE A CA 1
ATOM 787 C C . PHE A 1 98 ? -0.073 12.352 -0.403 1 98.12 98 PHE A C 1
ATOM 789 O O . PHE A 1 98 ? 0.767 12.562 -1.28 1 98.12 98 PHE A O 1
ATOM 796 N N . ARG A 1 99 ? -0.367 13.156 0.567 1 98.06 99 ARG A N 1
ATOM 797 C CA . ARG A 1 99 ? 0.395 14.359 0.9 1 98.06 99 ARG A CA 1
ATOM 798 C C . ARG A 1 99 ? 0.613 14.469 2.406 1 98.06 99 ARG A C 1
ATOM 800 O O . ARG A 1 99 ? -0.307 14.227 3.191 1 98.06 99 ARG A O 1
ATOM 807 N N . THR A 1 100 ? 1.886 14.805 2.748 1 98.5 100 THR A N 1
ATOM 808 C CA . THR A 1 100 ? 2.215 14.938 4.16 1 98.5 100 THR A CA 1
ATOM 809 C C . THR A 1 100 ? 2.57 16.391 4.496 1 98.5 100 THR A C 1
ATOM 811 O O . THR A 1 100 ? 3.43 16.984 3.848 1 98.5 100 THR A O 1
ATOM 814 N N . ILE A 1 101 ? 1.886 16.859 5.516 1 98.5 101 ILE A N 1
ATOM 815 C CA . ILE A 1 101 ? 2.16 18.234 5.965 1 98.5 101 ILE A CA 1
ATOM 816 C C . ILE A 1 101 ? 2.352 18.234 7.48 1 98.5 101 ILE A C 1
ATOM 818 O O . ILE A 1 101 ? 1.923 17.312 8.172 1 98.5 101 ILE A O 1
ATOM 822 N N . THR A 1 102 ? 3.021 19.266 7.961 1 98.56 102 THR A N 1
ATOM 823 C CA . THR A 1 102 ? 3.152 19.438 9.406 1 98.56 102 THR A CA 1
ATOM 824 C C . THR A 1 102 ? 1.819 19.844 10.023 1 98.56 102 THR A C 1
A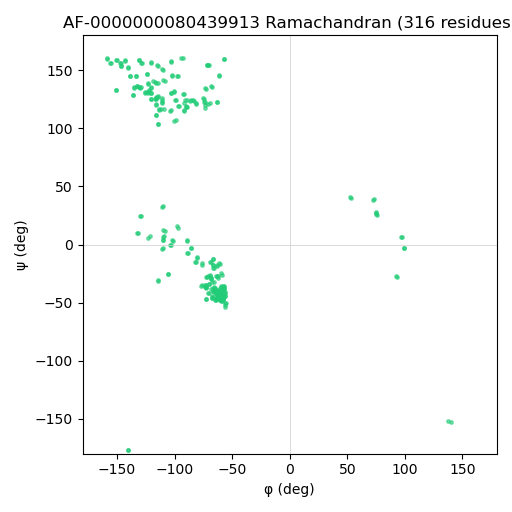TOM 826 O O . THR A 1 102 ? 0.96 20.406 9.352 1 98.56 102 THR A O 1
ATOM 829 N N . LEU A 1 103 ? 1.708 19.516 11.258 1 98.44 103 LEU A N 1
ATOM 830 C CA . LEU A 1 103 ? 0.539 19.984 11.984 1 98.44 103 LEU A CA 1
ATOM 831 C C . LEU A 1 103 ? 0.485 21.516 11.984 1 98.44 103 LEU A C 1
ATOM 833 O O . LEU A 1 103 ? -0.598 22.094 11.914 1 98.44 103 LEU A O 1
ATOM 837 N N . ASN A 1 104 ? 1.641 22.141 12.078 1 98.19 104 ASN A N 1
ATOM 838 C CA . ASN A 1 104 ? 1.696 23.594 11.992 1 98.19 104 ASN A CA 1
ATOM 839 C C . ASN A 1 104 ? 1.046 24.109 10.711 1 98.19 104 ASN A C 1
ATOM 841 O O . ASN A 1 104 ? 0.169 24.969 10.758 1 98.19 104 ASN A O 1
ATOM 845 N N . THR A 1 105 ? 1.41 23.562 9.594 1 97.94 105 THR A N 1
ATOM 846 C CA . THR A 1 105 ? 0.863 23.938 8.289 1 97.94 105 THR A CA 1
ATOM 847 C C . THR A 1 105 ? -0.635 23.641 8.234 1 97.94 105 THR A C 1
ATOM 849 O O . THR A 1 105 ? -1.405 24.453 7.711 1 97.94 105 THR A O 1
ATOM 852 N N . LEU A 1 106 ? -1.067 22.531 8.773 1 97.88 106 LEU A N 1
ATOM 853 C CA . LEU A 1 106 ? -2.48 22.172 8.797 1 97.88 106 LEU A CA 1
ATOM 854 C C . LEU A 1 106 ? -3.299 23.219 9.539 1 97.88 106 LEU A C 1
ATOM 856 O O . LEU A 1 106 ? -4.312 23.703 9.031 1 97.88 106 LEU A O 1
ATOM 860 N N . LEU A 1 107 ? -2.818 23.562 10.695 1 97.62 107 LEU A N 1
ATOM 861 C CA . LEU A 1 107 ? -3.533 24.547 11.508 1 97.62 107 LEU A CA 1
ATOM 862 C C . LEU A 1 107 ? -3.539 25.906 10.844 1 97.62 107 LEU A C 1
ATOM 864 O O . LEU A 1 107 ? -4.566 26.594 10.82 1 97.62 107 LEU A O 1
ATOM 868 N N . GLU A 1 108 ? -2.447 26.25 10.219 1 97 108 GLU A N 1
ATOM 869 C CA . GLU A 1 108 ? -2.375 27.531 9.516 1 97 108 GLU A CA 1
ATOM 870 C C . GLU A 1 108 ? -3.367 27.578 8.359 1 97 108 GLU A C 1
ATOM 872 O O . GLU A 1 108 ? -4.016 28.594 8.125 1 97 108 GLU A O 1
ATOM 877 N N . ASN A 1 109 ? -3.496 26.469 7.676 1 95.62 109 ASN A N 1
ATOM 878 C CA . ASN A 1 109 ? -4.438 26.391 6.562 1 95.62 109 ASN A CA 1
ATOM 879 C C . ASN A 1 109 ? -5.879 26.578 7.031 1 95.62 109 ASN A C 1
ATOM 881 O O . ASN A 1 109 ? -6.762 26.875 6.23 1 95.62 109 ASN A O 1
ATOM 885 N N . HIS A 1 110 ? -6.098 26.391 8.312 1 96.12 110 HIS A N 1
ATOM 886 C CA . HIS A 1 110 ? -7.449 26.5 8.844 1 96.12 110 HIS A CA 1
ATOM 887 C C . HIS A 1 110 ? -7.605 27.766 9.688 1 96.12 110 HIS A C 1
ATOM 889 O O . HIS A 1 110 ? -8.555 27.875 10.461 1 96.12 110 HIS A O 1
ATOM 895 N N . GLY A 1 111 ? -6.629 28.656 9.617 1 94.62 111 GLY A N 1
ATOM 896 C CA . GLY A 1 111 ? -6.777 30 10.18 1 94.62 111 GLY A CA 1
ATOM 897 C C . GLY A 1 111 ? -6.164 30.141 11.555 1 94.62 111 GLY A C 1
ATOM 898 O O . GLY A 1 111 ? -6.344 31.156 12.227 1 94.62 111 GLY A O 1
ATOM 899 N N . TYR A 1 112 ? -5.492 29.109 11.953 1 95.56 112 TYR A N 1
ATOM 900 C CA . TYR A 1 112 ? -4.801 29.203 13.234 1 95.56 112 TYR A CA 1
ATOM 901 C C . TYR A 1 112 ? -3.355 29.641 13.039 1 95.56 112 TYR A C 1
ATOM 903 O O . TYR A 1 112 ? -2.84 29.625 11.922 1 95.56 112 TYR A O 1
ATOM 911 N N . ILE A 1 113 ? -2.699 30.141 14.062 1 92.69 113 ILE A N 1
ATOM 912 C CA . ILE A 1 113 ? -1.322 30.609 13.992 1 92.69 113 ILE A CA 1
ATOM 913 C C . ILE A 1 113 ? -0.379 29.422 13.797 1 92.69 113 ILE A C 1
ATOM 915 O O . ILE A 1 113 ? 0.692 29.562 13.203 1 92.69 113 ILE A O 1
ATOM 919 N N . GLY A 1 114 ? -0.755 28.219 14.234 1 95.06 114 GLY A N 1
ATOM 920 C CA . GLY A 1 114 ? 0.035 27 14.219 1 95.06 114 GLY A CA 1
ATOM 921 C C . GLY A 1 114 ? -0.09 26.188 15.492 1 95.06 114 GLY A C 1
ATOM 922 O O . GLY A 1 114 ? -1.152 26.172 16.125 1 95.06 114 GLY A O 1
ATOM 923 N N . VAL A 1 115 ? 0.961 25.453 15.773 1 94.56 115 VAL A N 1
ATOM 924 C CA . VAL A 1 115 ? 0.913 24.547 16.922 1 94.56 115 VAL A CA 1
ATOM 925 C C . VAL A 1 115 ? 0.903 25.375 18.219 1 94.56 115 VAL A C 1
ATOM 927 O O . VAL A 1 115 ? 0.511 24.875 19.281 1 94.56 115 VAL A O 1
ATOM 930 N N . GLU A 1 116 ? 1.232 26.578 18.094 1 90.94 116 GLU A N 1
ATOM 931 C CA . GLU A 1 116 ? 1.163 27.484 19.234 1 90.94 116 GLU A CA 1
ATOM 932 C C . GLU A 1 116 ? -0.275 27.641 19.719 1 90.94 116 GLU A C 1
ATOM 934 O O . GLU A 1 116 ? -0.511 27.938 20.891 1 90.94 116 GLU A O 1
ATOM 939 N N . ASP A 1 117 ? -1.186 27.453 18.797 1 90.25 117 ASP A N 1
ATOM 940 C CA . ASP A 1 117 ? -2.604 27.625 19.094 1 90.25 117 ASP A CA 1
ATOM 941 C C . ASP A 1 117 ? -3.273 26.297 19.406 1 90.25 117 ASP A C 1
ATOM 943 O O . ASP A 1 117 ? -4.5 26.188 19.375 1 90.25 117 ASP A O 1
ATOM 947 N N . ILE A 1 118 ? -2.568 25.297 19.641 1 91.69 118 ILE A N 1
ATOM 948 C CA . ILE A 1 118 ? -3.109 23.953 19.75 1 91.69 118 ILE A CA 1
ATOM 949 C C . ILE A 1 118 ? -4.18 23.906 20.844 1 91.69 118 ILE A C 1
ATOM 951 O O . ILE A 1 118 ? -5.188 23.203 20.703 1 91.69 118 ILE A O 1
ATOM 955 N N . ASN A 1 119 ? -4.004 24.641 21.906 1 90.12 119 ASN A N 1
ATOM 956 C CA . ASN A 1 119 ? -4.941 24.656 23.016 1 90.12 119 ASN A CA 1
ATOM 957 C C . ASN A 1 119 ? -6.078 25.641 22.781 1 90.12 119 ASN A C 1
ATOM 959 O O . ASN A 1 119 ? -7.023 25.703 23.578 1 90.12 119 ASN A O 1
ATOM 963 N N . ASN A 1 120 ? -6.023 26.359 21.688 1 90.88 120 ASN A N 1
ATOM 964 C CA . ASN A 1 120 ? -7.023 27.391 21.406 1 90.88 120 ASN A CA 1
ATOM 965 C C . ASN A 1 120 ? -7.934 26.984 20.25 1 90.88 120 ASN A C 1
ATOM 967 O O . ASN A 1 120 ? -8.711 27.797 19.75 1 90.88 120 ASN A O 1
ATOM 971 N N . ILE A 1 121 ? -7.773 25.812 19.828 1 91.94 121 ILE A N 1
ATOM 972 C CA . ILE A 1 121 ? -8.68 25.344 18.797 1 91.94 121 ILE A CA 1
ATOM 973 C C . ILE A 1 121 ? -10.109 25.312 19.328 1 91.94 121 ILE A C 1
ATOM 975 O O . ILE A 1 121 ? -10.398 24.609 20.297 1 91.94 121 ILE A O 1
ATOM 979 N N . ASN A 1 122 ? -11.008 26 18.703 1 90.94 122 ASN A N 1
ATOM 980 C CA . ASN A 1 122 ? -12.336 26.219 19.25 1 90.94 122 ASN A CA 1
ATOM 981 C C . ASN A 1 122 ? -13.406 25.453 18.469 1 90.94 122 ASN A C 1
ATOM 983 O O . ASN A 1 122 ? -14.602 25.672 18.672 1 90.94 122 ASN A O 1
ATOM 987 N N . THR A 1 123 ? -13.008 24.703 17.547 1 93.56 123 THR A N 1
ATOM 988 C CA . THR A 1 123 ? -13.922 23.844 16.797 1 93.56 123 THR A CA 1
ATOM 989 C C . THR A 1 123 ? -13.805 22.391 17.25 1 93.56 123 THR A C 1
ATOM 991 O O . THR A 1 123 ? -12.781 21.984 17.797 1 93.56 123 THR A O 1
ATOM 994 N N . ASP A 1 124 ? -14.805 21.641 17.016 1 95.81 124 ASP A N 1
ATOM 995 C CA . ASP A 1 124 ? -14.812 20.234 17.391 1 95.81 124 ASP A CA 1
ATOM 996 C C . ASP A 1 124 ? -13.898 19.422 16.469 1 95.81 124 ASP A C 1
ATOM 998 O O . ASP A 1 124 ? -13.398 18.359 16.859 1 95.81 124 ASP A O 1
ATOM 1002 N N . SER A 1 125 ? -13.812 20 15.281 1 97.12 125 SER A N 1
ATOM 1003 C CA . SER A 1 125 ? -12.984 19.281 14.312 1 97.12 125 SER A CA 1
ATOM 1004 C C . SER A 1 125 ? -12.523 20.219 13.203 1 97.12 125 SER A C 1
ATOM 1006 O O . SER A 1 125 ? -13.039 21.328 13.055 1 97.12 125 SER A O 1
ATOM 1008 N N . ILE A 1 126 ? -11.492 19.812 12.547 1 96.12 126 ILE A N 1
ATOM 1009 C CA . ILE A 1 126 ? -11.078 20.391 11.273 1 96.12 126 ILE A CA 1
ATOM 1010 C C . ILE A 1 126 ? -11.312 19.391 10.141 1 96.12 126 ILE A C 1
ATOM 1012 O O . ILE A 1 126 ? -11.312 18.188 10.367 1 96.12 126 ILE A O 1
ATOM 1016 N N . SER A 1 127 ? -11.578 19.969 8.938 1 96.94 127 SER A N 1
ATOM 1017 C CA . SER A 1 127 ? -11.875 19.094 7.812 1 96.94 127 SER A CA 1
ATOM 1018 C C . SER A 1 127 ? -10.961 19.375 6.629 1 96.94 127 SER A C 1
ATOM 1020 O O . SER A 1 127 ? -10.758 20.547 6.262 1 96.94 127 SER A O 1
ATOM 1022 N N . GLU A 1 128 ? -10.367 18.344 6.07 1 96.75 128 GLU A N 1
ATOM 1023 C CA . GLU A 1 128 ? -9.547 18.453 4.863 1 96.75 128 GLU A CA 1
ATOM 1024 C C . GLU A 1 128 ? -10.305 17.953 3.637 1 96.75 128 GLU A C 1
ATOM 1026 O O . GLU A 1 128 ? -10.898 16.875 3.664 1 96.75 128 GLU A O 1
ATOM 1031 N N . ASN A 1 129 ? -10.289 18.766 2.625 1 96.38 129 ASN A N 1
ATOM 1032 C CA . ASN A 1 129 ? -10.922 18.406 1.366 1 96.38 129 ASN A CA 1
ATOM 1033 C C . ASN A 1 129 ? -10.094 17.375 0.599 1 96.38 129 ASN A C 1
ATOM 1035 O O . ASN A 1 129 ? -8.922 17.625 0.305 1 96.38 129 ASN A O 1
ATOM 1039 N N . ILE A 1 130 ? -10.734 16.266 0.254 1 96.31 130 ILE A N 1
ATOM 1040 C CA . ILE A 1 130 ? -10 15.234 -0.465 1 96.31 130 ILE A CA 1
ATOM 1041 C C . ILE A 1 130 ? -10.781 14.82 -1.71 1 96.31 130 ILE A C 1
ATOM 1043 O O . ILE A 1 130 ? -10.734 13.656 -2.117 1 96.31 130 ILE A O 1
ATOM 1047 N N . SER A 1 131 ? -11.602 15.688 -2.197 1 94.94 131 SER A N 1
ATOM 1048 C CA . SER A 1 131 ? -12.203 15.438 -3.504 1 94.94 131 SER A CA 1
ATOM 1049 C C . SER A 1 131 ? -11.133 15.242 -4.574 1 94.94 131 SER A C 1
ATOM 1051 O O . SER A 1 131 ? -9.984 15.656 -4.395 1 94.94 131 SER A O 1
ATOM 1053 N N . LEU A 1 132 ? -11.555 14.602 -5.652 1 93.94 132 LEU A N 1
ATOM 1054 C CA . LEU A 1 132 ? -10.609 14.367 -6.738 1 93.94 132 LEU A CA 1
ATOM 1055 C C . LEU A 1 132 ? -9.992 15.672 -7.215 1 93.94 132 LEU A C 1
ATOM 1057 O O . LEU A 1 132 ? -8.781 15.75 -7.441 1 93.94 132 LEU A O 1
ATOM 1061 N N . LYS A 1 133 ? -10.781 16.703 -7.316 1 92.69 133 LYS A N 1
ATOM 1062 C CA . LYS A 1 133 ? -10.289 18.016 -7.715 1 92.69 133 LYS A CA 1
ATOM 1063 C C . LYS A 1 133 ? -9.25 18.531 -6.727 1 92.69 133 LYS A C 1
ATOM 1065 O O . LYS A 1 133 ? -8.203 19.047 -7.133 1 92.69 133 LYS A O 1
ATOM 1070 N N . ALA A 1 134 ? -9.539 18.453 -5.457 1 94.69 134 ALA A N 1
ATOM 1071 C CA . ALA A 1 134 ? -8.625 18.922 -4.422 1 94.69 134 ALA A CA 1
ATOM 1072 C C . ALA A 1 134 ? -7.312 18.156 -4.461 1 94.69 134 ALA A C 1
ATOM 1074 O O . ALA A 1 134 ? -6.238 18.734 -4.273 1 94.69 134 ALA A O 1
ATOM 1075 N N . ILE A 1 135 ? -7.387 16.859 -4.719 1 95.12 135 ILE A N 1
ATOM 1076 C CA . ILE A 1 135 ? -6.207 16 -4.75 1 95.12 135 ILE A CA 1
ATOM 1077 C C . ILE A 1 135 ? -5.305 16.406 -5.914 1 95.12 135 ILE A C 1
ATOM 1079 O O . ILE A 1 135 ? -4.082 16.453 -5.773 1 95.12 135 ILE A O 1
ATOM 1083 N N . TYR A 1 136 ? -5.898 16.719 -6.996 1 93.19 136 TYR A N 1
ATOM 1084 C CA . TYR A 1 136 ? -5.105 17.109 -8.156 1 93.19 136 TYR A CA 1
ATOM 1085 C C . TYR A 1 136 ? -4.371 18.422 -7.895 1 93.19 136 TYR A C 1
ATOM 1087 O O . TYR A 1 136 ? -3.318 18.672 -8.484 1 93.19 136 TYR A O 1
ATOM 1095 N N . GLU A 1 137 ? -4.836 19.188 -6.945 1 94.12 137 GLU A N 1
ATOM 1096 C CA . GLU A 1 137 ? -4.18 20.438 -6.59 1 94.12 137 GLU A CA 1
ATOM 1097 C C . GLU A 1 137 ? -2.922 20.188 -5.762 1 94.12 137 GLU A C 1
ATOM 1099 O O . GLU A 1 137 ? -2.076 21.078 -5.625 1 94.12 137 GLU A O 1
ATOM 1104 N N . TRP A 1 138 ? -2.787 19 -5.223 1 94.06 138 TRP A N 1
ATOM 1105 C CA . TRP A 1 138 ? -1.595 18.672 -4.445 1 94.06 138 TRP A CA 1
ATOM 1106 C C . TRP A 1 138 ? -0.343 18.766 -5.312 1 94.06 138 TRP A C 1
ATOM 1108 O O . TRP A 1 138 ? 0.774 18.844 -4.797 1 94.06 138 TRP A O 1
ATOM 1118 N N . LYS A 1 139 ? -0.536 18.781 -6.57 1 93.06 139 LYS A N 1
ATOM 1119 C CA . LYS A 1 139 ? 0.597 18.766 -7.492 1 93.06 139 LYS A CA 1
ATOM 1120 C C . LYS A 1 139 ? 1.063 20.188 -7.809 1 93.06 139 LYS A C 1
ATOM 1122 O O . LYS A 1 139 ? 2.098 20.375 -8.453 1 93.06 139 LYS A O 1
ATOM 1127 N N . ASN A 1 140 ? 0.313 21.109 -7.355 1 92.69 140 ASN A N 1
ATOM 1128 C CA . ASN A 1 140 ? 0.717 22.484 -7.574 1 92.69 140 ASN A CA 1
ATOM 1129 C C . ASN A 1 140 ? 1.922 22.859 -6.715 1 92.69 140 ASN A C 1
ATOM 1131 O O . ASN A 1 140 ? 2.059 22.391 -5.59 1 92.69 140 ASN A O 1
ATOM 1135 N N . LYS A 1 141 ? 2.65 23.812 -7.188 1 88.94 141 LYS A N 1
ATOM 1136 C CA . LYS A 1 141 ? 3.896 24.203 -6.531 1 88.94 141 LYS A CA 1
ATOM 1137 C C . LYS A 1 141 ? 3.65 24.625 -5.09 1 88.94 141 LYS A C 1
ATOM 1139 O O . LYS A 1 141 ? 4.383 24.234 -4.184 1 88.94 141 LYS A O 1
ATOM 1144 N N . SER A 1 142 ? 2.672 25.422 -4.93 1 90.31 142 SER A N 1
ATOM 1145 C CA . SER A 1 142 ? 2.398 25.938 -3.592 1 90.31 142 SER A CA 1
ATOM 1146 C C . SER A 1 142 ? 2.143 24.797 -2.604 1 90.31 142 SER A C 1
ATOM 1148 O O . SER A 1 142 ? 2.664 24.812 -1.487 1 90.31 142 SER A O 1
ATOM 1150 N N . LYS A 1 143 ? 1.364 23.859 -3.096 1 91.81 143 LYS A N 1
ATOM 1151 C CA . LYS A 1 143 ? 1.045 22.734 -2.23 1 91.81 143 LYS A CA 1
ATOM 1152 C C . LYS A 1 143 ? 2.256 21.812 -2.045 1 91.81 143 LYS A C 1
ATOM 1154 O O . LYS A 1 143 ? 2.48 21.281 -0.955 1 91.81 143 LYS A O 1
ATOM 1159 N N . LEU A 1 144 ? 3.012 21.688 -3.047 1 92.31 144 LEU A N 1
ATOM 1160 C CA . LEU A 1 144 ? 4.223 20.875 -2.979 1 92.31 144 LEU A CA 1
ATOM 1161 C C . LEU A 1 144 ? 5.23 21.469 -2.008 1 92.31 144 LEU A C 1
ATOM 1163 O O . LEU A 1 144 ? 5.844 20.766 -1.215 1 92.31 144 LEU A O 1
ATOM 1167 N N . ASP A 1 145 ? 5.312 22.734 -1.982 1 92.19 145 ASP A N 1
ATOM 1168 C CA . ASP A 1 145 ? 6.262 23.438 -1.121 1 92.19 145 ASP A CA 1
ATOM 1169 C C . ASP A 1 145 ? 5.875 23.297 0.349 1 92.19 145 ASP A C 1
ATOM 1171 O O . ASP A 1 145 ? 6.742 23.266 1.227 1 92.19 145 ASP A O 1
ATOM 1175 N N . GLU A 1 146 ? 4.625 23.125 0.536 1 93.94 146 GLU A N 1
ATOM 1176 C CA . GLU A 1 146 ? 4.117 22.984 1.896 1 93.94 146 GLU A CA 1
ATOM 1177 C C . GLU A 1 146 ? 4.285 21.547 2.398 1 93.94 146 GLU A C 1
ATOM 1179 O O . GLU A 1 146 ? 4.172 21.297 3.598 1 93.94 146 GLU A O 1
ATOM 1184 N N . SER A 1 147 ? 4.539 20.672 1.504 1 96.56 147 SER A N 1
ATOM 1185 C CA . SER A 1 147 ? 4.508 19.25 1.854 1 96.56 147 SER A CA 1
ATOM 1186 C C . SER A 1 147 ? 5.91 18.734 2.156 1 96.56 147 SER A C 1
ATOM 1188 O O . SER A 1 147 ? 6.883 19.141 1.524 1 96.56 147 SER A O 1
ATOM 1190 N N . ILE A 1 148 ? 5.949 17.828 3.102 1 96.38 148 ILE A N 1
ATOM 1191 C CA . ILE A 1 148 ? 7.18 17.094 3.369 1 96.38 148 ILE A CA 1
ATOM 1192 C C . ILE A 1 148 ? 7.434 16.094 2.246 1 96.38 148 ILE A C 1
ATOM 1194 O O . ILE A 1 148 ? 8.562 15.969 1.76 1 96.38 148 ILE A O 1
ATOM 1198 N N . LEU A 1 149 ? 6.453 15.383 1.888 1 96.12 149 LEU A N 1
ATOM 1199 C CA . LEU A 1 149 ? 6.461 14.414 0.801 1 96.12 149 LEU A CA 1
ATOM 1200 C C . LEU A 1 149 ? 5.074 14.273 0.184 1 96.12 149 LEU A C 1
ATOM 1202 O O . LEU A 1 149 ? 4.07 14.234 0.902 1 96.12 149 LEU A O 1
ATOM 1206 N N . SER A 1 150 ? 4.961 14.289 -1.095 1 96.81 150 SER A N 1
ATOM 1207 C CA . SER A 1 150 ? 3.744 14.039 -1.859 1 96.81 150 SER A CA 1
ATOM 1208 C C . SER A 1 150 ? 3.986 13.016 -2.961 1 96.81 150 SER A C 1
ATOM 1210 O O . SER A 1 150 ? 5.023 13.039 -3.623 1 96.81 150 SER A O 1
ATOM 1212 N N . VAL A 1 151 ? 3.102 12.109 -3.064 1 96.75 151 VAL A N 1
ATOM 1213 C CA . VAL A 1 151 ? 3.205 11.047 -4.059 1 96.75 151 VAL A CA 1
ATOM 1214 C C . VAL A 1 151 ? 1.874 10.891 -4.793 1 96.75 151 VAL A C 1
ATOM 1216 O O . VAL A 1 151 ? 0.808 10.953 -4.176 1 96.75 151 VAL A O 1
ATOM 1219 N N . PHE A 1 152 ? 1.964 10.742 -6.102 1 96.81 152 PHE A N 1
ATOM 1220 C CA . PHE A 1 152 ? 0.782 10.609 -6.945 1 96.81 152 PHE A CA 1
ATOM 1221 C C . PHE A 1 152 ? 0.981 9.508 -7.98 1 96.81 152 PHE A C 1
ATOM 1223 O O . PHE A 1 152 ? 1.991 9.492 -8.688 1 96.81 152 PHE A O 1
ATOM 1230 N N . TYR A 1 153 ? 0.026 8.594 -8.055 1 96.81 153 TYR A N 1
ATOM 1231 C CA . TYR A 1 153 ? -0.018 7.566 -9.094 1 96.81 153 TYR A CA 1
ATOM 1232 C C . TYR A 1 153 ? -1.335 7.625 -9.859 1 96.81 153 TYR A C 1
ATOM 1234 O O . TYR A 1 153 ? -2.404 7.746 -9.258 1 96.81 153 TYR A O 1
ATOM 1242 N N . ASP A 1 154 ? -1.251 7.477 -11.109 1 95.44 154 ASP A N 1
ATOM 1243 C CA . ASP A 1 154 ? -2.428 7.305 -11.953 1 95.44 154 ASP A CA 1
ATOM 1244 C C . ASP A 1 154 ? -2.641 5.836 -12.312 1 95.44 154 ASP A C 1
ATOM 1246 O O . ASP A 1 154 ? -1.703 5.148 -12.719 1 95.44 154 ASP A O 1
ATOM 1250 N N . ARG A 1 155 ? -3.834 5.441 -12.133 1 93.81 155 ARG A N 1
ATOM 1251 C CA . ARG A 1 155 ? -4.152 4.074 -12.531 1 93.81 155 ARG A CA 1
ATOM 1252 C C . ARG A 1 155 ? -4.219 3.949 -14.047 1 93.81 155 ARG A C 1
ATOM 1254 O O . ARG A 1 155 ? -4.828 4.785 -14.719 1 93.81 155 ARG A O 1
ATOM 1261 N N . ILE A 1 156 ? -3.572 2.877 -14.516 1 88.56 156 ILE A N 1
ATOM 1262 C CA . ILE A 1 156 ? -3.707 2.537 -15.93 1 88.56 156 ILE A CA 1
ATOM 1263 C C . ILE A 1 156 ? -4.891 1.595 -16.125 1 88.56 156 ILE A C 1
ATOM 1265 O O . ILE A 1 156 ? -4.914 0.493 -15.562 1 88.56 156 ILE A O 1
ATOM 1269 N N . LYS A 1 157 ? -5.848 2.055 -16.875 1 84.44 157 LYS A N 1
ATOM 1270 C CA . LYS A 1 157 ? -6.992 1.2 -17.172 1 84.44 157 LYS A CA 1
ATOM 1271 C C . LYS A 1 157 ? -6.617 0.113 -18.172 1 84.44 157 LYS A C 1
ATOM 1273 O O . LYS A 1 157 ? -6.105 0.409 -19.266 1 84.44 157 LYS A O 1
ATOM 1278 N N . ILE A 1 158 ? -6.789 -1.092 -17.672 1 78 158 ILE A N 1
ATOM 1279 C CA . ILE A 1 158 ? -6.48 -2.213 -18.547 1 78 158 ILE A CA 1
ATOM 1280 C C . ILE A 1 158 ? -7.766 -2.957 -18.906 1 78 158 ILE A C 1
ATOM 1282 O O . ILE A 1 158 ? -8.594 -3.227 -18.031 1 78 158 ILE A O 1
ATOM 1286 N N . GLU A 1 159 ? -8.172 -3.008 -20.109 1 67.25 159 GLU A N 1
ATOM 1287 C CA . GLU A 1 159 ? -9.367 -3.697 -20.578 1 67.25 159 GLU A CA 1
ATOM 1288 C C . GLU A 1 159 ? -9.055 -5.125 -21 1 67.25 159 GLU A C 1
ATOM 1290 O O . GLU A 1 159 ? -8.086 -5.363 -21.734 1 67.25 159 GLU A O 1
ATOM 1295 N N . ARG A 1 160 ? -9.734 -6.055 -20.359 1 63.91 160 ARG A N 1
ATOM 1296 C CA . ARG A 1 160 ? -9.648 -7.453 -20.75 1 63.91 160 ARG A CA 1
ATOM 1297 C C . ARG A 1 160 ? -10.445 -7.707 -22.031 1 63.91 160 ARG A C 1
ATOM 1299 O O . ARG A 1 160 ? -11.445 -7.035 -22.281 1 63.91 160 ARG A O 1
ATOM 1306 N N . MET B 1 1 ? 17.797 -5.332 4.938 1 48.38 1 MET B N 1
ATOM 1307 C CA . MET B 1 1 ? 16.969 -6.293 5.66 1 48.38 1 MET B CA 1
ATOM 1308 C C . MET B 1 1 ? 15.633 -5.672 6.062 1 48.38 1 MET B C 1
ATOM 1310 O O . MET B 1 1 ? 14.57 -6.207 5.734 1 48.38 1 MET B O 1
ATOM 1314 N N . ARG B 1 2 ? 15.656 -4.43 6.738 1 50.44 2 ARG B N 1
ATOM 1315 C CA . ARG B 1 2 ? 14.438 -3.771 7.188 1 50.44 2 ARG B CA 1
ATOM 1316 C C . ARG B 1 2 ? 13.594 -3.309 6.004 1 50.44 2 ARG B C 1
ATOM 1318 O O . ARG B 1 2 ? 12.367 -3.445 6.016 1 50.44 2 ARG B O 1
ATOM 1325 N N . GLU B 1 3 ? 14.133 -2.943 4.926 1 70.25 3 GLU B N 1
ATOM 1326 C CA . GLU B 1 3 ? 13.422 -2.5 3.73 1 70.25 3 GLU B CA 1
ATOM 1327 C C . GLU B 1 3 ? 12.656 -3.65 3.086 1 70.25 3 GLU B C 1
ATOM 1329 O O . GLU B 1 3 ? 11.539 -3.463 2.604 1 70.25 3 GLU B O 1
ATOM 1334 N N . ASN B 1 4 ? 13.195 -4.75 3.291 1 73.88 4 ASN B N 1
ATOM 1335 C CA . ASN B 1 4 ? 12.57 -5.914 2.67 1 73.88 4 ASN B CA 1
ATOM 1336 C C . ASN B 1 4 ? 11.266 -6.289 3.371 1 73.88 4 ASN B C 1
ATOM 1338 O O . ASN B 1 4 ? 10.273 -6.617 2.715 1 73.88 4 ASN B O 1
ATOM 1342 N N . ARG B 1 5 ? 11.281 -6.148 4.625 1 87.25 5 ARG B N 1
ATOM 1343 C CA . ARG B 1 5 ? 10.062 -6.496 5.355 1 87.25 5 ARG B CA 1
ATOM 1344 C C . ARG B 1 5 ? 8.953 -5.484 5.082 1 87.25 5 ARG B C 1
ATOM 1346 O O . ARG B 1 5 ? 7.805 -5.863 4.836 1 87.25 5 ARG B O 1
ATOM 1353 N N . LEU B 1 6 ? 9.328 -4.242 5.066 1 91.94 6 LEU B N 1
ATOM 1354 C CA . LEU B 1 6 ? 8.344 -3.199 4.793 1 91.94 6 LEU B CA 1
ATOM 1355 C C . LEU B 1 6 ? 7.758 -3.361 3.395 1 91.94 6 LEU B C 1
ATOM 1357 O O . LEU B 1 6 ? 6.543 -3.244 3.209 1 91.94 6 LEU B O 1
ATOM 1361 N N . THR B 1 7 ? 8.641 -3.676 2.473 1 93.38 7 THR B N 1
ATOM 1362 C CA . THR B 1 7 ? 8.188 -3.863 1.099 1 93.38 7 THR B CA 1
ATOM 1363 C C . THR B 1 7 ? 7.242 -5.055 0.999 1 93.38 7 THR B C 1
ATOM 1365 O O . THR B 1 7 ? 6.211 -4.984 0.323 1 93.38 7 THR B O 1
ATOM 1368 N N . GLY B 1 8 ? 7.559 -6.102 1.691 1 93.88 8 GLY B N 1
ATOM 1369 C CA . GLY B 1 8 ? 6.699 -7.277 1.71 1 93.88 8 GLY B CA 1
ATOM 13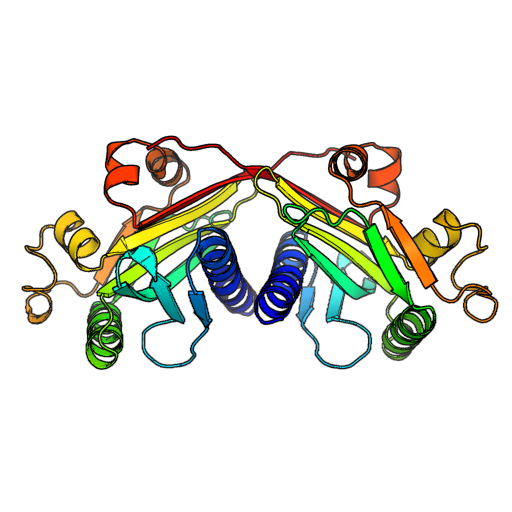70 C C . GLY B 1 8 ? 5.344 -7.012 2.332 1 93.88 8 GLY B C 1
ATOM 1371 O O . GLY B 1 8 ? 4.312 -7.363 1.755 1 93.88 8 GLY B O 1
ATOM 1372 N N . ASP B 1 9 ? 5.348 -6.367 3.459 1 93.69 9 ASP B N 1
ATOM 1373 C CA . ASP B 1 9 ? 4.102 -6.039 4.145 1 93.69 9 ASP B CA 1
ATOM 1374 C C . ASP B 1 9 ? 3.246 -5.094 3.305 1 93.69 9 ASP B C 1
ATOM 1376 O O . ASP B 1 9 ? 2.039 -5.301 3.158 1 93.69 9 ASP B O 1
ATOM 1380 N N . PHE B 1 10 ? 3.891 -4.141 2.738 1 96 10 PHE B N 1
ATOM 1381 C CA . PHE B 1 10 ? 3.182 -3.238 1.839 1 96 10 PHE B CA 1
ATOM 1382 C C . PHE B 1 10 ? 2.531 -4.012 0.697 1 96 10 PHE B C 1
ATOM 1384 O O . PHE B 1 10 ? 1.373 -3.766 0.355 1 96 10 PHE B O 1
ATOM 1391 N N . GLY B 1 11 ? 3.291 -4.848 0.16 1 97.38 11 GLY B N 1
ATOM 1392 C CA . GLY B 1 11 ? 2.773 -5.641 -0.943 1 97.38 11 GLY B CA 1
ATOM 1393 C C . GLY B 1 11 ? 1.518 -6.41 -0.584 1 97.38 11 GLY B C 1
ATOM 1394 O O . GLY B 1 11 ? 0.562 -6.449 -1.362 1 97.38 11 GLY B O 1
ATOM 1395 N N . GLU B 1 12 ? 1.511 -7.031 0.578 1 97.06 12 GLU B N 1
ATOM 1396 C CA . GLU B 1 12 ? 0.344 -7.785 1.021 1 97.06 12 GLU B CA 1
ATOM 1397 C C . GLU B 1 12 ? -0.883 -6.887 1.145 1 97.06 12 GLU B C 1
ATOM 1399 O O . GLU B 1 12 ? -1.962 -7.23 0.659 1 97.06 12 GLU B O 1
ATOM 1404 N N . TYR B 1 13 ? -0.703 -5.754 1.674 1 96.75 13 TYR B N 1
ATOM 1405 C CA . TYR B 1 13 ? -1.825 -4.84 1.847 1 96.75 13 TYR B CA 1
ATOM 1406 C C . TYR B 1 13 ? -2.258 -4.246 0.51 1 96.75 13 TYR B C 1
ATOM 1408 O O . TYR B 1 13 ? -3.445 -4.004 0.288 1 96.75 13 TYR B O 1
ATOM 1416 N N . PHE B 1 14 ? -1.271 -3.99 -0.34 1 97.94 14 PHE B N 1
ATOM 1417 C CA . PHE B 1 14 ? -1.57 -3.465 -1.667 1 97.94 14 PHE B CA 1
ATOM 1418 C C . PHE B 1 14 ? -2.443 -4.438 -2.449 1 97.94 14 PHE B C 1
ATOM 1420 O O . PHE B 1 14 ? -3.473 -4.047 -3.006 1 97.94 14 PHE B O 1
ATOM 1427 N N . VAL B 1 15 ? -2.09 -5.68 -2.451 1 98.12 15 VAL B N 1
ATOM 1428 C CA . VAL B 1 15 ? -2.848 -6.707 -3.156 1 98.12 15 VAL B CA 1
ATOM 1429 C C . VAL B 1 15 ? -4.207 -6.898 -2.486 1 98.12 15 VAL B C 1
ATOM 1431 O O . VAL B 1 15 ? -5.242 -6.902 -3.158 1 98.12 15 VAL B O 1
ATOM 1434 N N . ALA B 1 16 ? -4.227 -6.996 -1.184 1 97.56 16 ALA B N 1
ATOM 1435 C CA . ALA B 1 16 ? -5.469 -7.195 -0.441 1 97.56 16 ALA B CA 1
ATOM 1436 C C . ALA B 1 16 ? -6.465 -6.07 -0.726 1 97.56 16 ALA B C 1
ATOM 1438 O O . ALA B 1 16 ? -7.645 -6.328 -0.981 1 97.56 16 ALA B O 1
ATOM 1439 N N . MET B 1 17 ? -5.973 -4.84 -0.703 1 96.38 17 MET B N 1
ATOM 1440 C CA . MET B 1 17 ? -6.82 -3.674 -0.934 1 96.38 17 MET B CA 1
ATOM 1441 C C . MET B 1 17 ? -7.465 -3.736 -2.312 1 96.38 17 MET B C 1
ATOM 1443 O O . MET B 1 17 ? -8.664 -3.494 -2.451 1 96.38 17 MET B O 1
ATOM 1447 N N . HIS B 1 18 ? -6.719 -4.117 -3.252 1 96.62 18 HIS B N 1
ATOM 1448 C CA . HIS B 1 18 ? -7.242 -4.094 -4.613 1 96.62 18 HIS B CA 1
ATOM 1449 C C . HIS B 1 18 ? -8.188 -5.262 -4.859 1 96.62 18 HIS B C 1
ATOM 1451 O O . HIS B 1 18 ? -9.164 -5.129 -5.609 1 96.62 18 HIS B O 1
ATOM 1457 N N . PHE B 1 19 ? -7.926 -6.422 -4.277 1 96.31 19 PHE B N 1
ATOM 1458 C CA . PHE B 1 19 ? -8.906 -7.496 -4.359 1 96.31 19 PHE B CA 1
ATOM 1459 C C . PHE B 1 19 ? -10.219 -7.082 -3.705 1 96.31 19 PHE B C 1
ATOM 1461 O O . PHE B 1 19 ? -11.289 -7.27 -4.281 1 96.31 19 PHE B O 1
ATOM 1468 N N . ASN B 1 20 ? -10.055 -6.512 -2.529 1 94.19 20 ASN B N 1
ATOM 1469 C CA . ASN B 1 20 ? -11.242 -6.051 -1.824 1 94.19 20 ASN B CA 1
ATOM 1470 C C . ASN B 1 20 ? -12.039 -5.051 -2.658 1 94.19 20 ASN B C 1
ATOM 1472 O O . ASN B 1 20 ? -13.266 -5.074 -2.658 1 94.19 20 ASN B O 1
ATOM 1476 N N . ARG B 1 21 ? -11.398 -4.273 -3.357 1 92.81 21 ARG B N 1
ATOM 1477 C CA . ARG B 1 21 ? -12.039 -3.227 -4.152 1 92.81 21 ARG B CA 1
ATOM 1478 C C . ARG B 1 21 ? -12.594 -3.789 -5.453 1 92.81 21 ARG B C 1
ATOM 1480 O O . ARG B 1 21 ? -13.297 -3.088 -6.191 1 92.81 21 ARG B O 1
ATOM 1487 N N . ASN B 1 22 ? -12.281 -5.004 -5.816 1 92.38 22 ASN B N 1
ATOM 1488 C CA . ASN B 1 22 ? -12.773 -5.66 -7.023 1 92.38 22 ASN B CA 1
ATOM 1489 C C . ASN B 1 22 ? -13.742 -6.797 -6.691 1 92.38 22 ASN B C 1
ATOM 1491 O O . ASN B 1 22 ? -13.719 -7.844 -7.336 1 92.38 22 ASN B O 1
ATOM 1495 N N . ASN B 1 23 ? -14.484 -6.648 -5.633 1 91.06 23 ASN B N 1
ATOM 1496 C CA . ASN B 1 23 ? -15.617 -7.492 -5.258 1 91.06 23 ASN B CA 1
ATOM 1497 C C . ASN B 1 23 ? -15.156 -8.828 -4.688 1 91.06 23 ASN B C 1
ATOM 1499 O O . ASN B 1 23 ? -15.797 -9.859 -4.91 1 91.06 23 ASN B O 1
ATOM 1503 N N . PHE B 1 24 ? -13.93 -8.852 -4.117 1 94.12 24 PHE B N 1
ATOM 1504 C CA . PHE B 1 24 ? -13.484 -9.984 -3.309 1 94.12 24 PHE B CA 1
ATOM 1505 C C . PHE B 1 24 ? -13.57 -9.656 -1.823 1 94.12 24 PHE B C 1
ATOM 1507 O O . PHE B 1 24 ? -13.492 -8.484 -1.435 1 94.12 24 PHE B O 1
ATOM 1514 N N . GLN B 1 25 ? -13.875 -10.602 -1.104 1 92.94 25 GLN B N 1
ATOM 1515 C CA . GLN B 1 25 ? -13.617 -10.523 0.329 1 92.94 25 GLN B CA 1
ATOM 1516 C C . GLN B 1 25 ? -12.219 -11.047 0.662 1 92.94 25 GLN B C 1
ATOM 1518 O O . GLN B 1 25 ? -11.867 -12.172 0.304 1 92.94 25 GLN B O 1
ATOM 1523 N N . THR B 1 26 ? -11.445 -10.211 1.313 1 94.12 26 THR B N 1
ATOM 1524 C CA . THR B 1 26 ? -10.039 -10.555 1.461 1 94.12 26 THR B CA 1
ATOM 1525 C C . THR B 1 26 ? -9.648 -10.609 2.936 1 94.12 26 THR B C 1
ATOM 1527 O O . THR B 1 26 ? -9.953 -9.688 3.699 1 94.12 26 THR B O 1
ATOM 1530 N N . ASP B 1 27 ? -8.93 -11.711 3.336 1 92.38 27 ASP B N 1
ATOM 1531 C CA . ASP B 1 27 ? -8.312 -11.867 4.652 1 92.38 27 ASP B CA 1
ATOM 1532 C C . ASP B 1 27 ? -6.793 -11.953 4.543 1 92.38 27 ASP B C 1
ATOM 1534 O O . ASP B 1 27 ? -6.266 -12.711 3.727 1 92.38 27 ASP B O 1
ATOM 1538 N N . ILE B 1 28 ? -6.18 -11.094 5.312 1 94.06 28 ILE B N 1
ATOM 1539 C CA . ILE B 1 28 ? -4.734 -11.242 5.445 1 94.06 28 ILE B CA 1
ATOM 1540 C C . ILE B 1 28 ? -4.422 -12.281 6.523 1 94.06 28 ILE B C 1
ATOM 1542 O O . ILE B 1 28 ? -4.895 -12.172 7.656 1 94.06 28 ILE B O 1
ATOM 1546 N N . ILE B 1 29 ? -3.666 -13.266 6.098 1 90.25 29 ILE B N 1
ATOM 1547 C CA . ILE B 1 29 ? -3.398 -14.344 7.047 1 90.25 29 ILE B CA 1
ATOM 1548 C C . ILE B 1 29 ? -1.892 -14.516 7.215 1 90.25 29 ILE B C 1
ATOM 1550 O O . ILE B 1 29 ? -1.115 -14.164 6.324 1 90.25 29 ILE B O 1
ATOM 1554 N N . ASP B 1 30 ? -1.386 -14.883 8.391 1 79 30 ASP B N 1
ATOM 1555 C CA . ASP B 1 30 ? 0.036 -15.047 8.68 1 79 30 ASP B CA 1
ATOM 1556 C C . ASP B 1 30 ? 0.396 -16.531 8.844 1 79 30 ASP B C 1
ATOM 1558 O O . ASP B 1 30 ? -0.411 -17.312 9.336 1 79 30 ASP B O 1
ATOM 1562 N N . HIS B 1 31 ? 1.619 -16.844 8.281 1 68.56 31 HIS B N 1
ATOM 1563 C CA . HIS B 1 31 ? 2.41 -18.016 8.664 1 68.56 31 HIS B CA 1
ATOM 1564 C C . HIS B 1 31 ? 1.792 -19.297 8.125 1 68.56 31 HIS B C 1
ATOM 1566 O O . HIS B 1 31 ? 1.775 -20.312 8.812 1 68.56 31 HIS B O 1
ATOM 1572 N N . THR B 1 32 ? 1.278 -19.25 6.906 1 72.69 32 THR B N 1
ATOM 1573 C CA . THR B 1 32 ? 0.632 -20.5 6.52 1 72.69 32 THR B CA 1
ATOM 1574 C C . THR B 1 32 ? 1.067 -20.922 5.117 1 72.69 32 THR B C 1
ATOM 1576 O O . THR B 1 32 ? 0.555 -21.906 4.574 1 72.69 32 THR B O 1
ATOM 1579 N N . GLY B 1 33 ? 2.082 -20.266 4.535 1 88.44 33 GLY B N 1
ATOM 1580 C CA . GLY B 1 33 ? 2.393 -20.578 3.148 1 88.44 33 GLY B CA 1
ATOM 1581 C C . GLY B 1 33 ? 1.687 -19.656 2.166 1 88.44 33 GLY B C 1
ATOM 1582 O O . GLY B 1 33 ? 2.072 -19.578 0.998 1 88.44 33 GLY B O 1
ATOM 1583 N N . ILE B 1 34 ? 0.608 -19.188 2.566 1 96.06 34 ILE B N 1
ATOM 1584 C CA . ILE B 1 34 ? -0.094 -18.156 1.816 1 96.06 34 ILE B CA 1
ATOM 1585 C C . ILE B 1 34 ? -0.264 -16.906 2.688 1 96.06 34 ILE B C 1
ATOM 1587 O O . ILE B 1 34 ? -0.187 -17 3.916 1 96.06 34 ILE B O 1
ATOM 1591 N N . ASP B 1 35 ? -0.418 -15.789 2.031 1 96.94 35 ASP B N 1
ATOM 1592 C CA . ASP B 1 35 ? -0.485 -14.5 2.711 1 96.94 35 ASP B CA 1
ATOM 1593 C C . ASP B 1 35 ? -1.915 -13.961 2.73 1 96.94 35 ASP B C 1
ATOM 1595 O O . ASP B 1 35 ? -2.279 -13.18 3.611 1 96.94 35 ASP B O 1
ATOM 1599 N N . LEU B 1 36 ? -2.748 -14.359 1.799 1 97.38 36 LEU B N 1
ATOM 1600 C CA . LEU B 1 36 ? -4.109 -13.852 1.656 1 97.38 36 LEU B CA 1
ATOM 1601 C C . LEU B 1 36 ? -5.078 -14.984 1.322 1 97.38 36 LEU B C 1
ATOM 1603 O O . LEU B 1 36 ? -4.73 -15.906 0.585 1 97.38 36 LEU B O 1
ATOM 1607 N N . MET B 1 37 ? -6.254 -14.852 1.842 1 96.56 37 MET B N 1
ATOM 1608 C CA . MET B 1 37 ? -7.434 -15.562 1.351 1 96.56 37 MET B CA 1
ATOM 1609 C C . MET B 1 37 ? -8.414 -14.594 0.698 1 96.56 37 MET B C 1
ATOM 1611 O O . MET B 1 37 ? -8.797 -13.586 1.299 1 96.56 37 MET B O 1
ATOM 1615 N N . CYS B 1 38 ? -8.719 -14.844 -0.538 1 96.19 38 CYS B N 1
ATOM 1616 C CA . CYS B 1 38 ? -9.648 -13.992 -1.272 1 96.19 38 CYS B CA 1
ATOM 1617 C C . CYS B 1 38 ? -10.852 -14.797 -1.762 1 96.19 38 CYS B C 1
ATOM 1619 O O . CYS B 1 38 ? -10.688 -15.812 -2.449 1 96.19 38 CYS B O 1
ATOM 1621 N N . TYR B 1 39 ? -11.969 -14.32 -1.396 1 94.88 39 TYR B N 1
ATOM 1622 C CA . TYR B 1 39 ? -13.203 -15 -1.751 1 94.88 39 TYR B CA 1
ATOM 1623 C C . TYR B 1 39 ? -14 -14.195 -2.771 1 94.88 39 TYR B C 1
ATOM 1625 O O . TYR B 1 39 ? -14.234 -13 -2.578 1 94.88 39 TYR B O 1
ATOM 1633 N N . GLN B 1 40 ? -14.273 -14.859 -3.828 1 92.94 40 GLN B N 1
ATOM 1634 C CA . GLN B 1 40 ? -15.172 -14.258 -4.809 1 92.94 40 GLN B CA 1
ATOM 1635 C C . GLN B 1 40 ? -16.594 -14.797 -4.66 1 92.94 40 GLN B C 1
ATOM 1637 O O . GLN B 1 40 ? -16.906 -15.875 -5.164 1 92.94 40 GLN B O 1
ATOM 1642 N N . ASN B 1 41 ? -17.438 -14 -4.168 1 83.19 41 ASN B N 1
ATOM 1643 C CA . ASN B 1 41 ? -18.781 -14.469 -3.818 1 83.19 41 ASN B CA 1
ATOM 1644 C C . ASN B 1 41 ? -19.578 -14.883 -5.055 1 83.19 41 ASN B C 1
ATOM 1646 O O . ASN B 1 41 ? -20.266 -15.898 -5.043 1 83.19 41 ASN B O 1
ATOM 1650 N N . GLU B 1 42 ? -19.438 -14.102 -6.078 1 86.75 42 GLU B N 1
ATOM 1651 C CA . GLU B 1 42 ? -20.234 -14.344 -7.277 1 86.75 42 GLU B CA 1
ATOM 1652 C C . GLU B 1 42 ? -19.906 -15.703 -7.891 1 86.75 42 GLU B C 1
ATOM 1654 O O . GLU B 1 42 ? -20.781 -16.344 -8.484 1 86.75 42 GLU B O 1
ATOM 1659 N N . LYS B 1 43 ? -18.688 -16.234 -7.73 1 86.88 43 LYS B N 1
ATOM 1660 C CA . LYS B 1 43 ? -18.25 -17.469 -8.367 1 86.88 43 LYS B CA 1
ATOM 1661 C C . LYS B 1 43 ? -18.078 -18.594 -7.34 1 86.88 43 LYS B C 1
ATOM 1663 O O . LYS B 1 43 ? -17.812 -19.734 -7.699 1 86.88 43 LYS B O 1
ATOM 1668 N N . ASN B 1 44 ? -18.266 -18.25 -6.125 1 89.62 44 ASN B N 1
ATOM 1669 C CA . ASN B 1 44 ? -18.078 -19.203 -5.043 1 89.62 44 ASN B CA 1
ATOM 1670 C C . ASN B 1 44 ? -16.688 -19.859 -5.125 1 89.62 44 ASN B C 1
ATOM 1672 O O . ASN B 1 44 ? -16.578 -21.094 -5.086 1 89.62 44 ASN B O 1
ATOM 1676 N N . VAL B 1 45 ? -15.719 -19.125 -5.434 1 95.06 45 VAL B N 1
ATOM 1677 C CA . VAL B 1 45 ? -14.328 -19.578 -5.512 1 95.06 45 VAL B CA 1
ATOM 1678 C C . VAL B 1 45 ? -13.484 -18.828 -4.48 1 95.06 45 VAL B C 1
ATOM 1680 O O . VAL B 1 45 ? -13.688 -17.641 -4.242 1 95.06 45 VAL B O 1
ATOM 1683 N N . GLN B 1 46 ? -12.602 -19.578 -3.871 1 96.06 46 GLN B N 1
ATOM 1684 C CA . GLN B 1 46 ? -11.625 -19.016 -2.939 1 96.06 46 GLN B CA 1
ATOM 1685 C C . GLN B 1 46 ? -10.211 -19.156 -3.477 1 96.06 46 GLN B C 1
ATOM 1687 O O . GLN B 1 46 ? -9.852 -20.203 -4.031 1 96.06 46 GLN B O 1
ATOM 1692 N N . TYR B 1 47 ? -9.445 -18.141 -3.295 1 97.62 47 TYR B N 1
ATOM 1693 C CA . TYR B 1 47 ? -8.047 -18.141 -3.709 1 97.62 47 TYR B CA 1
ATOM 1694 C C . TYR B 1 47 ? -7.125 -18 -2.504 1 97.62 47 TYR B C 1
ATOM 1696 O O . TYR B 1 47 ? -7.352 -17.156 -1.63 1 97.62 47 TYR B O 1
ATOM 1704 N N . GLY B 1 48 ? -6.176 -18.922 -2.328 1 97.81 48 GLY B N 1
ATOM 1705 C CA . GLY B 1 48 ? -5.039 -18.734 -1.437 1 97.81 48 GLY B CA 1
ATOM 1706 C C . GLY B 1 48 ? -3.826 -18.141 -2.129 1 97.81 48 GLY B C 1
ATOM 1707 O O . GLY B 1 48 ? -3.203 -18.797 -2.967 1 97.81 48 GLY B O 1
ATOM 1708 N N . ILE B 1 49 ? -3.424 -16.953 -1.738 1 98.25 49 ILE B N 1
ATOM 1709 C CA . ILE B 1 49 ? -2.467 -16.188 -2.529 1 98.25 49 ILE B CA 1
ATOM 1710 C C . ILE B 1 49 ? -1.18 -16 -1.733 1 98.25 49 ILE B C 1
ATOM 1712 O O . ILE B 1 49 ? -1.21 -15.508 -0.604 1 98.25 49 ILE B O 1
ATOM 1716 N N . SER B 1 50 ? -0.053 -16.469 -2.254 1 98 50 SER B N 1
ATOM 1717 C CA . SER B 1 50 ? 1.273 -16.062 -1.794 1 98 50 SER B CA 1
ATOM 1718 C C . SER B 1 50 ? 1.748 -14.805 -2.508 1 98 50 SER B C 1
ATOM 1720 O O . SER B 1 50 ? 1.813 -14.766 -3.738 1 98 50 SER B O 1
ATOM 1722 N N . VAL B 1 51 ? 2.088 -13.766 -1.78 1 98 51 VAL B N 1
ATOM 1723 C CA . VAL B 1 51 ? 2.449 -12.477 -2.369 1 98 51 VAL B CA 1
ATOM 1724 C C . VAL B 1 51 ? 3.969 -12.344 -2.43 1 98 51 VAL B C 1
ATOM 1726 O O . VAL B 1 51 ? 4.66 -12.578 -1.437 1 98 51 VAL B O 1
ATOM 1729 N N . LYS B 1 52 ? 4.48 -12.102 -3.604 1 97.12 52 LYS B N 1
ATOM 1730 C CA . LYS B 1 52 ? 5.875 -11.742 -3.844 1 97.12 52 LYS B CA 1
ATOM 1731 C C . LYS B 1 52 ? 5.996 -10.32 -4.383 1 97.12 52 LYS B C 1
ATOM 1733 O O . LYS B 1 52 ? 5.676 -10.062 -5.543 1 97.12 52 LYS B O 1
ATOM 1738 N N . PHE B 1 53 ? 6.398 -9.422 -3.553 1 96.38 53 PHE B N 1
ATOM 1739 C CA . PHE B 1 53 ? 6.461 -8.008 -3.895 1 96.38 53 PHE B CA 1
ATOM 1740 C C . PHE B 1 53 ? 7.883 -7.477 -3.758 1 96.38 53 PHE B C 1
ATOM 1742 O O . PHE B 1 53 ? 8.555 -7.746 -2.762 1 96.38 53 PHE B O 1
ATOM 1749 N N . ARG B 1 54 ? 8.391 -6.77 -4.793 1 96.12 54 ARG B N 1
ATOM 1750 C CA . ARG B 1 54 ? 9.781 -6.336 -4.812 1 96.12 54 ARG B CA 1
ATOM 1751 C C . ARG B 1 54 ? 9.898 -4.871 -5.227 1 96.12 54 ARG B C 1
ATOM 1753 O O . ARG B 1 54 ? 9.07 -4.371 -5.992 1 96.12 54 ARG B O 1
ATOM 1760 N N . ASN B 1 55 ? 10.852 -4.227 -4.633 1 94.06 55 ASN B N 1
ATOM 1761 C CA . ASN B 1 55 ? 11.359 -2.975 -5.18 1 94.06 55 ASN B CA 1
ATOM 1762 C C . ASN B 1 55 ? 12.367 -3.223 -6.301 1 94.06 55 ASN B C 1
ATOM 1764 O O . ASN B 1 55 ? 13.422 -3.824 -6.078 1 94.06 55 ASN B O 1
ATOM 1768 N N . ILE B 1 56 ? 12.117 -2.709 -7.477 1 93.94 56 ILE B N 1
ATOM 1769 C CA . ILE B 1 56 ? 12.953 -3.109 -8.602 1 93.94 56 ILE B CA 1
ATOM 1770 C C . ILE B 1 56 ? 13.938 -1.986 -8.938 1 93.94 56 ILE B C 1
ATOM 1772 O O . ILE B 1 56 ? 14.766 -2.127 -9.844 1 93.94 56 ILE B O 1
ATOM 1776 N N . ASP B 1 57 ? 13.867 -0.928 -8.211 1 90.44 57 ASP B N 1
ATOM 1777 C CA . ASP B 1 57 ? 14.836 0.143 -8.422 1 90.44 57 ASP B CA 1
ATOM 1778 C C . ASP B 1 57 ? 16.234 -0.306 -8.031 1 90.44 57 ASP B C 1
ATOM 1780 O O . ASP B 1 57 ? 17.234 0.281 -8.477 1 90.44 57 ASP B O 1
ATOM 1784 N N . ASN B 1 58 ? 16.328 -1.32 -7.305 1 84.56 58 ASN B N 1
ATOM 1785 C CA . ASN B 1 58 ? 17.609 -1.791 -6.809 1 84.56 58 ASN B CA 1
ATOM 1786 C C . ASN B 1 58 ? 18.266 -2.768 -7.785 1 84.56 58 ASN B C 1
ATOM 1788 O O . ASN B 1 58 ? 19.297 -3.367 -7.477 1 84.56 58 ASN B O 1
ATOM 1792 N N . GLY B 1 59 ? 17.672 -2.998 -8.891 1 85.38 59 GLY B N 1
ATOM 1793 C CA . GLY B 1 59 ? 18.266 -3.863 -9.891 1 85.38 59 GLY B CA 1
ATOM 1794 C C . GLY B 1 59 ? 17.719 -5.273 -9.875 1 85.38 59 GLY B C 1
ATOM 1795 O O . GLY B 1 59 ? 18.094 -6.109 -10.703 1 85.38 59 GLY B O 1
ATOM 1796 N N . ASN B 1 60 ? 16.859 -5.48 -8.945 1 84.12 60 ASN B N 1
ATOM 1797 C CA . ASN B 1 60 ? 16.203 -6.781 -8.93 1 84.12 60 ASN B CA 1
ATOM 1798 C C . ASN B 1 60 ? 15.219 -6.926 -10.086 1 84.12 60 ASN B C 1
ATOM 1800 O O . ASN B 1 60 ? 14.258 -6.156 -10.188 1 84.12 60 ASN B O 1
ATOM 1804 N N . ASN B 1 61 ? 15.531 -7.977 -10.906 1 91.88 61 ASN B N 1
ATOM 1805 C CA . ASN B 1 61 ? 14.672 -8.109 -12.078 1 91.88 61 ASN B CA 1
ATOM 1806 C C . ASN B 1 61 ? 13.984 -9.477 -12.117 1 91.88 61 ASN B C 1
ATOM 1808 O O . ASN B 1 61 ? 13.422 -9.859 -13.141 1 91.88 61 ASN B O 1
ATOM 1812 N N . SER B 1 62 ? 14.148 -10.219 -11.055 1 95.88 62 SER B N 1
ATOM 1813 C CA . SER B 1 62 ? 13.484 -11.516 -11.023 1 95.88 62 SER B CA 1
ATOM 1814 C C . SER B 1 62 ? 13.047 -11.883 -9.609 1 95.88 62 SER B C 1
ATOM 1816 O O . SER B 1 62 ? 13.586 -11.352 -8.633 1 95.88 62 SER B O 1
ATOM 1818 N N . ILE B 1 63 ? 12.086 -12.641 -9.539 1 96.5 63 ILE B N 1
ATOM 1819 C CA . ILE B 1 63 ? 11.648 -13.258 -8.289 1 96.5 63 ILE B CA 1
ATOM 1820 C C . ILE B 1 63 ? 11.859 -14.766 -8.367 1 96.5 63 ILE B C 1
ATOM 1822 O O . ILE B 1 63 ? 11.25 -15.445 -9.195 1 96.5 63 ILE B O 1
ATOM 1826 N N . ARG B 1 64 ? 12.711 -15.203 -7.496 1 96.5 64 ARG B N 1
ATOM 1827 C CA . ARG B 1 64 ? 12.953 -16.641 -7.375 1 96.5 64 ARG B CA 1
ATOM 1828 C C . A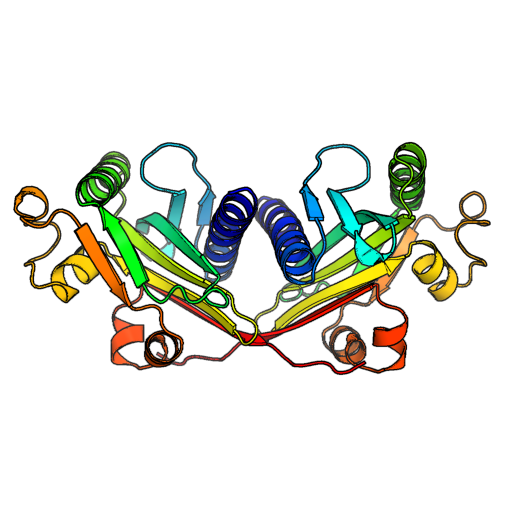RG B 1 64 ? 12.047 -17.266 -6.32 1 96.5 64 ARG B C 1
ATOM 1830 O O . ARG B 1 64 ? 11.977 -16.766 -5.191 1 96.5 64 ARG B O 1
ATOM 1837 N N . ILE B 1 65 ? 11.391 -18.312 -6.703 1 97.19 65 ILE B N 1
ATOM 1838 C CA . ILE B 1 65 ? 10.539 -19.047 -5.781 1 97.19 65 ILE B CA 1
ATOM 1839 C C . ILE B 1 65 ? 11.086 -20.469 -5.598 1 97.19 65 ILE B C 1
ATOM 1841 O O . ILE B 1 65 ? 10.992 -21.297 -6.5 1 97.19 65 ILE B O 1
ATOM 1845 N N . PRO B 1 66 ? 11.578 -20.75 -4.438 1 97.25 66 PRO B N 1
ATOM 1846 C CA . PRO B 1 66 ? 12.031 -22.125 -4.172 1 97.25 66 PRO B CA 1
ATOM 1847 C C . PRO B 1 66 ? 10.898 -23.141 -4.277 1 97.25 66 PRO B C 1
ATOM 1849 O O . PRO B 1 66 ? 9.773 -22.859 -3.867 1 97.25 66 PRO B O 1
ATOM 1852 N N . THR B 1 67 ? 11.25 -24.328 -4.75 1 97.06 67 THR B N 1
ATOM 1853 C CA . THR B 1 67 ? 10.266 -25.391 -4.906 1 97.06 67 THR B CA 1
ATOM 1854 C C . THR B 1 67 ? 9.57 -25.688 -3.576 1 97.06 67 THR B C 1
ATOM 1856 O O . THR B 1 67 ? 8.367 -25.922 -3.539 1 97.06 67 THR B O 1
ATOM 1859 N N . LYS B 1 68 ? 10.281 -25.641 -2.537 1 95.88 68 LYS B N 1
ATOM 1860 C CA . LYS B 1 68 ? 9.703 -25.875 -1.221 1 95.88 68 LYS B CA 1
ATOM 1861 C C . LYS B 1 68 ? 8.594 -24.875 -0.916 1 95.88 68 LYS B C 1
ATOM 1863 O O . LYS B 1 68 ? 7.598 -25.219 -0.277 1 95.88 68 LYS B O 1
ATOM 1868 N N . GLU B 1 69 ? 8.805 -23.672 -1.333 1 95.81 69 GLU B N 1
ATOM 1869 C CA . GLU B 1 69 ? 7.801 -22.625 -1.123 1 95.81 69 GLU B CA 1
ATOM 1870 C C . GLU B 1 69 ? 6.57 -22.859 -1.993 1 95.81 69 GLU B C 1
ATOM 1872 O O . GLU B 1 69 ? 5.449 -22.562 -1.581 1 95.81 69 GLU B O 1
ATOM 1877 N N . ILE B 1 70 ? 6.812 -23.375 -3.123 1 97.5 70 ILE B N 1
ATOM 1878 C CA . ILE B 1 70 ? 5.719 -23.703 -4.031 1 97.5 70 ILE B CA 1
ATOM 1879 C C . ILE B 1 70 ? 4.848 -24.781 -3.418 1 97.5 70 ILE B C 1
ATOM 1881 O O . ILE B 1 70 ? 3.621 -24.656 -3.373 1 97.5 70 ILE B O 1
ATOM 1885 N N . VAL B 1 71 ? 5.457 -25.766 -2.939 1 96.69 71 VAL B N 1
ATOM 1886 C CA . VAL B 1 71 ? 4.742 -26.875 -2.322 1 96.69 71 VAL B CA 1
ATOM 1887 C C . VAL B 1 71 ? 3.994 -26.391 -1.085 1 96.69 71 VAL B C 1
ATOM 1889 O O . VAL B 1 71 ? 2.85 -26.781 -0.845 1 96.69 71 VAL B O 1
ATOM 1892 N N . ARG B 1 72 ? 4.605 -25.562 -0.372 1 96.19 72 ARG B N 1
ATOM 1893 C CA . ARG B 1 72 ? 3.973 -25 0.815 1 96.19 72 ARG B CA 1
ATOM 1894 C C . ARG B 1 72 ? 2.734 -24.188 0.442 1 96.19 72 ARG B C 1
ATOM 1896 O O . ARG B 1 72 ? 1.699 -24.281 1.104 1 96.19 72 ARG B O 1
ATOM 1903 N N . CYS B 1 73 ? 2.859 -23.391 -0.538 1 97.12 73 CYS B N 1
ATOM 1904 C CA . CYS B 1 73 ? 1.723 -22.609 -1.022 1 97.12 73 CYS B CA 1
ATOM 1905 C C . CYS B 1 73 ? 0.581 -23.531 -1.446 1 97.12 73 CYS B C 1
ATOM 1907 O O . CYS B 1 73 ? -0.567 -23.312 -1.05 1 97.12 73 CYS B O 1
ATOM 1909 N N . TYR B 1 74 ? 0.927 -24.5 -2.182 1 97.44 74 TYR B N 1
ATOM 1910 C CA . TYR B 1 74 ? -0.056 -25.484 -2.648 1 97.44 74 TYR B CA 1
ATOM 1911 C C . TYR B 1 74 ? -0.791 -26.109 -1.477 1 97.44 74 TYR B C 1
ATOM 1913 O O . TYR B 1 74 ? -2.021 -26.094 -1.422 1 97.44 74 TYR B O 1
ATOM 1921 N N . ASN B 1 75 ? -0.051 -26.625 -0.568 1 96.56 75 ASN B N 1
ATOM 1922 C CA . ASN B 1 75 ? -0.633 -27.344 0.556 1 96.56 75 ASN B CA 1
ATOM 1923 C C . ASN B 1 75 ? -1.493 -26.438 1.426 1 96.56 75 ASN B C 1
ATOM 1925 O O . ASN B 1 75 ? -2.576 -26.828 1.862 1 96.56 75 ASN B O 1
ATOM 1929 N N . ALA B 1 76 ? -1.042 -25.266 1.676 1 96.25 76 ALA B N 1
ATOM 1930 C CA . ALA B 1 76 ? -1.773 -24.312 2.508 1 96.25 76 ALA B CA 1
ATOM 1931 C C . ALA B 1 76 ? -3.113 -23.953 1.876 1 96.25 76 ALA B C 1
ATOM 1933 O O . ALA B 1 76 ? -4.141 -23.906 2.561 1 96.25 76 ALA B O 1
ATOM 1934 N N . ALA B 1 77 ? -3.09 -23.703 0.59 1 96.31 77 ALA B N 1
ATOM 1935 C CA . ALA B 1 77 ? -4.312 -23.328 -0.109 1 96.31 77 ALA B CA 1
ATOM 1936 C C . ALA B 1 77 ? -5.301 -24.484 -0.166 1 96.31 77 ALA B C 1
ATOM 1938 O O . ALA B 1 77 ? -6.473 -24.328 0.182 1 96.31 77 ALA B O 1
ATOM 1939 N N . ILE B 1 78 ? -4.816 -25.672 -0.469 1 95.88 78 ILE B N 1
ATOM 1940 C CA . ILE B 1 78 ? -5.684 -26.828 -0.642 1 95.88 78 ILE B CA 1
ATOM 1941 C C . ILE B 1 78 ? -6.305 -27.219 0.699 1 95.88 78 ILE B C 1
ATOM 1943 O O . ILE B 1 78 ? -7.48 -27.594 0.764 1 95.88 78 ILE B O 1
ATOM 1947 N N . ARG B 1 79 ? -5.555 -27.125 1.694 1 94.69 79 ARG B N 1
ATOM 1948 C CA . ARG B 1 79 ? -6.062 -27.438 3.023 1 94.69 79 ARG B CA 1
ATOM 1949 C C . ARG B 1 79 ? -7.246 -26.547 3.389 1 94.69 79 ARG B C 1
ATOM 1951 O O . ARG B 1 79 ? -8.125 -26.953 4.148 1 94.69 79 ARG B O 1
ATOM 1958 N N . ARG B 1 80 ? -7.305 -25.406 2.812 1 93.81 80 ARG B N 1
ATOM 1959 C CA . ARG B 1 80 ? -8.352 -24.438 3.127 1 93.81 80 ARG B CA 1
ATOM 1960 C C . ARG B 1 80 ? -9.438 -24.438 2.059 1 93.81 80 ARG B C 1
ATOM 1962 O O . ARG B 1 80 ? -10.32 -23.578 2.064 1 93.81 80 ARG B O 1
ATOM 1969 N N . GLY B 1 81 ? -9.281 -25.328 1.108 1 94.56 81 GLY B N 1
ATOM 1970 C CA . GLY B 1 81 ? -10.266 -25.406 0.043 1 94.56 81 GLY B CA 1
ATOM 1971 C C . GLY B 1 81 ? -10.148 -24.266 -0.959 1 94.56 81 GLY B C 1
ATOM 1972 O O . GLY B 1 81 ? -11.148 -23.859 -1.557 1 94.56 81 GLY B O 1
ATOM 1973 N N . ALA B 1 82 ? -8.992 -23.75 -1.114 1 96.81 82 ALA B N 1
ATOM 1974 C CA . ALA B 1 82 ? -8.781 -22.594 -1.985 1 96.81 82 ALA B CA 1
ATOM 1975 C C . ALA B 1 82 ? -7.887 -22.969 -3.168 1 96.81 82 ALA B C 1
ATOM 1977 O O . ALA B 1 82 ? -7.102 -23.906 -3.092 1 96.81 82 ALA B O 1
ATOM 1978 N N . VAL B 1 83 ? -8.039 -22.25 -4.246 1 97.88 83 VAL B N 1
ATOM 1979 C CA . VAL B 1 83 ? -7.148 -22.359 -5.395 1 97.88 83 VAL B CA 1
ATOM 1980 C C . VAL B 1 83 ? -5.809 -21.703 -5.082 1 97.88 83 VAL B C 1
ATOM 1982 O O . VAL B 1 83 ? -5.762 -20.516 -4.746 1 97.88 83 VAL B O 1
ATOM 1985 N N . PRO B 1 84 ? -4.684 -22.406 -5.168 1 97.94 84 PRO B N 1
ATOM 1986 C CA . PRO B 1 84 ? -3.383 -21.781 -4.902 1 97.94 84 PRO B CA 1
ATOM 1987 C C . PRO B 1 84 ? -2.99 -20.75 -5.957 1 97.94 84 PRO B C 1
ATOM 1989 O O . PRO B 1 84 ? -3.107 -21.016 -7.156 1 97.94 84 PRO B O 1
ATOM 1992 N N . CYS B 1 85 ? -2.479 -19.609 -5.484 1 98.38 85 CYS B N 1
ATOM 1993 C CA . CYS B 1 85 ? -2.156 -18.5 -6.375 1 98.38 85 CYS B CA 1
ATOM 1994 C C . CYS B 1 85 ? -0.897 -17.781 -5.914 1 98.38 85 CYS B C 1
ATOM 1996 O O . CYS B 1 85 ? -0.504 -17.891 -4.75 1 98.38 85 CYS B O 1
ATOM 1998 N N . TYR B 1 86 ? -0.272 -17.078 -6.832 1 98.5 86 TYR B N 1
ATOM 1999 C CA . TYR B 1 86 ? 0.781 -16.109 -6.551 1 98.5 86 TYR B CA 1
ATOM 2000 C C . TYR B 1 86 ? 0.389 -14.719 -7.043 1 98.5 86 TYR B C 1
ATOM 2002 O O . TYR B 1 86 ? -0.178 -14.578 -8.125 1 98.5 86 TYR B O 1
ATOM 2010 N N . ALA B 1 87 ? 0.606 -13.742 -6.25 1 98.56 87 ALA B N 1
ATOM 2011 C CA . ALA B 1 87 ? 0.618 -12.352 -6.695 1 98.56 87 ALA B CA 1
ATOM 2012 C C . ALA B 1 87 ? 2.045 -11.828 -6.805 1 98.56 87 ALA B C 1
ATOM 2014 O O . ALA B 1 87 ? 2.771 -11.773 -5.809 1 98.56 87 ALA B O 1
ATOM 2015 N N . PHE B 1 88 ? 2.471 -11.5 -7.969 1 98.44 88 PHE B N 1
ATOM 2016 C CA . PHE B 1 88 ? 3.754 -10.852 -8.211 1 98.44 88 PHE B CA 1
ATOM 2017 C C . PHE B 1 88 ? 3.584 -9.344 -8.336 1 98.44 88 PHE B C 1
ATOM 2019 O O . PHE B 1 88 ? 2.824 -8.867 -9.18 1 98.44 88 PHE B O 1
ATOM 2026 N N . GLY B 1 89 ? 4.207 -8.625 -7.465 1 97.62 89 GLY B N 1
ATOM 2027 C CA . GLY B 1 89 ? 4.086 -7.172 -7.461 1 97.62 89 GLY B CA 1
ATOM 2028 C C . GLY B 1 89 ? 5.43 -6.465 -7.457 1 97.62 89 GLY B C 1
ATOM 2029 O O . GLY B 1 89 ? 6.438 -7.035 -7.039 1 97.62 89 GLY B O 1
ATOM 2030 N N . VAL B 1 90 ? 5.398 -5.234 -7.938 1 97.56 90 VAL B N 1
ATOM 2031 C CA . VAL B 1 90 ? 6.621 -4.434 -7.996 1 97.56 90 VAL B CA 1
ATOM 2032 C C . VAL B 1 90 ? 6.309 -2.986 -7.629 1 97.56 90 VAL B C 1
ATOM 2034 O O . VAL B 1 90 ? 5.176 -2.525 -7.805 1 97.56 90 VAL B O 1
ATOM 2037 N N . ILE B 1 91 ? 7.277 -2.332 -7.113 1 96.19 91 ILE B N 1
ATOM 2038 C CA . ILE B 1 91 ? 7.289 -0.88 -6.969 1 96.19 91 ILE B CA 1
ATOM 2039 C C . ILE B 1 91 ? 8.602 -0.317 -7.5 1 96.19 91 ILE B C 1
ATOM 2041 O O . ILE B 1 91 ? 9.664 -0.929 -7.332 1 96.19 91 ILE B O 1
ATOM 2045 N N . SER B 1 92 ? 8.539 0.714 -8.234 1 94.31 92 SER B N 1
ATOM 2046 C CA . SER B 1 92 ? 9.695 1.462 -8.719 1 94.31 92 SER B CA 1
ATOM 2047 C C . SER B 1 92 ? 9.438 2.965 -8.688 1 94.31 92 SER B C 1
ATOM 2049 O O . SER B 1 92 ? 8.414 3.41 -8.164 1 94.31 92 SER B O 1
ATOM 2051 N N . LYS B 1 93 ? 10.359 3.707 -9.148 1 92.31 93 LYS B N 1
ATOM 2052 C CA . LYS B 1 93 ? 10.203 5.156 -9.25 1 92.31 93 LYS B CA 1
ATOM 2053 C C . LYS B 1 93 ? 9.133 5.516 -10.281 1 92.31 93 LYS B C 1
ATOM 2055 O O . LYS B 1 93 ? 8.625 6.637 -10.289 1 92.31 93 LYS B O 1
ATOM 2060 N N . GLU B 1 94 ? 8.711 4.516 -11.094 1 92.56 94 GLU B N 1
ATOM 2061 C CA . GLU B 1 94 ? 7.84 4.828 -12.219 1 92.56 94 GLU B CA 1
ATOM 2062 C C . GLU B 1 94 ? 6.461 4.199 -12.039 1 92.56 94 GLU B C 1
ATOM 2064 O O . GLU B 1 94 ? 5.461 4.73 -12.531 1 92.56 94 GLU B O 1
ATOM 2069 N N . ILE B 1 95 ? 6.48 3.088 -11.359 1 95.56 95 ILE B N 1
ATOM 2070 C CA . ILE B 1 95 ? 5.227 2.344 -11.383 1 95.56 95 ILE B CA 1
ATOM 2071 C C . ILE B 1 95 ? 5.031 1.608 -10.055 1 95.56 95 ILE B C 1
ATOM 2073 O O . ILE B 1 95 ? 5.992 1.404 -9.312 1 95.56 95 ILE B O 1
ATOM 2077 N N . ILE B 1 96 ? 3.85 1.31 -9.727 1 97.81 96 ILE B N 1
ATOM 2078 C CA . ILE B 1 96 ? 3.447 0.236 -8.828 1 97.81 96 ILE B CA 1
ATOM 2079 C C . ILE B 1 96 ? 2.463 -0.691 -9.539 1 97.81 96 ILE B C 1
ATOM 2081 O O . ILE B 1 96 ? 1.54 -0.227 -10.211 1 97.81 96 ILE B O 1
ATOM 2085 N N . ALA B 1 97 ? 2.73 -2.014 -9.445 1 98 97 ALA B N 1
ATOM 2086 C CA . ALA B 1 97 ? 1.885 -2.953 -10.18 1 98 97 ALA B CA 1
ATOM 2087 C C . ALA B 1 97 ? 1.92 -4.336 -9.539 1 98 97 ALA B C 1
ATOM 2089 O O . ALA B 1 97 ? 2.838 -4.656 -8.773 1 98 97 ALA B O 1
ATOM 2090 N N . PHE B 1 98 ? 0.879 -5.07 -9.797 1 98.12 98 PHE B N 1
ATOM 2091 C CA . PHE B 1 98 ? 0.945 -6.496 -9.5 1 98.12 98 PHE B CA 1
ATOM 2092 C C . PHE B 1 98 ? 0.054 -7.289 -10.445 1 98.12 98 PHE B C 1
ATOM 2094 O O . PHE B 1 98 ? -0.823 -6.723 -11.102 1 98.12 98 PHE B O 1
ATOM 2101 N N . ARG B 1 99 ? 0.367 -8.539 -10.547 1 98 99 ARG B N 1
ATOM 2102 C CA . ARG B 1 99 ? -0.404 -9.531 -11.289 1 98 99 ARG B CA 1
ATOM 2103 C C . ARG B 1 99 ? -0.566 -10.82 -10.484 1 98 99 ARG B C 1
ATOM 2105 O O . ARG B 1 99 ? 0.389 -11.297 -9.875 1 98 99 ARG B O 1
ATOM 2112 N N . THR B 1 100 ? -1.826 -11.32 -10.508 1 98.5 100 THR B N 1
ATOM 2113 C CA . THR B 1 100 ? -2.104 -12.547 -9.773 1 98.5 100 THR B CA 1
ATOM 2114 C C . THR B 1 100 ? -2.475 -13.68 -10.734 1 98.5 100 THR B C 1
ATOM 2116 O O . THR B 1 100 ? -3.373 -13.523 -11.562 1 98.5 100 THR B O 1
ATOM 2119 N N . ILE B 1 101 ? -1.754 -14.766 -10.555 1 98.56 101 ILE B N 1
ATOM 2120 C CA . ILE B 1 101 ? -2.037 -15.93 -11.383 1 98.56 101 ILE B CA 1
ATOM 2121 C C . ILE B 1 101 ? -2.168 -17.172 -10.5 1 98.56 101 ILE B C 1
ATOM 2123 O O . ILE B 1 101 ? -1.691 -17.188 -9.359 1 98.56 101 ILE B O 1
ATOM 2127 N N . THR B 1 102 ? -2.834 -18.172 -11.023 1 98.62 102 THR B N 1
ATOM 2128 C CA . THR B 1 102 ? -2.91 -19.453 -10.312 1 98.62 102 THR B CA 1
ATOM 2129 C C . THR B 1 102 ? -1.559 -20.156 -10.32 1 98.62 102 THR B C 1
ATOM 2131 O O . THR B 1 102 ? -0.737 -19.922 -11.211 1 98.62 102 THR B O 1
ATOM 2134 N N . LEU B 1 103 ? -1.388 -20.969 -9.344 1 98.44 103 LEU B N 1
ATOM 2135 C CA . LEU B 1 103 ? -0.197 -21.812 -9.352 1 98.44 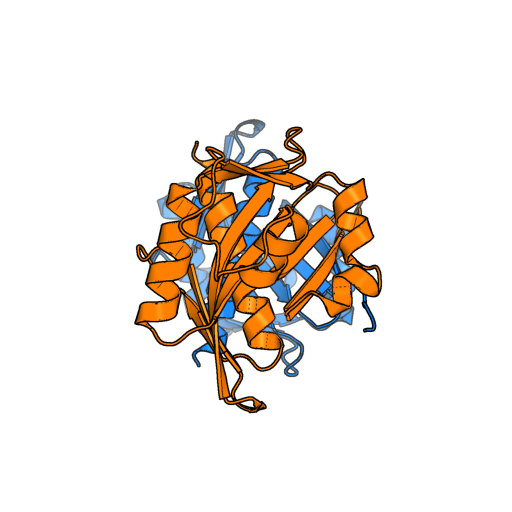103 LEU B CA 1
ATOM 2136 C C . LEU B 1 103 ? -0.17 -22.703 -10.586 1 98.44 103 LEU B C 1
ATOM 2138 O O . LEU B 1 103 ? 0.898 -22.969 -11.141 1 98.44 103 LEU B O 1
ATOM 2142 N N . ASN B 1 104 ? -1.33 -23.156 -11 1 98.19 104 ASN B N 1
ATOM 2143 C CA . ASN B 1 104 ? -1.415 -23.953 -12.227 1 98.19 104 ASN B CA 1
ATOM 2144 C C . ASN B 1 104 ? -0.826 -23.188 -13.414 1 98.19 104 ASN B C 1
ATOM 2146 O O . ASN B 1 104 ? 0.037 -23.719 -14.117 1 98.19 104 ASN B O 1
ATOM 2150 N N . THR B 1 105 ? -1.244 -21.984 -13.602 1 97.94 105 THR B N 1
ATOM 2151 C CA . THR B 1 105 ? -0.759 -21.141 -14.695 1 97.94 105 THR B CA 1
ATOM 2152 C C . THR B 1 105 ? 0.741 -20.891 -14.555 1 97.94 105 THR B C 1
ATOM 2154 O O . THR B 1 105 ? 1.474 -20.922 -15.547 1 97.94 105 THR B O 1
ATOM 2157 N N . LEU B 1 106 ? 1.219 -20.656 -13.352 1 97.88 106 LEU B N 1
ATOM 2158 C CA . LEU B 1 106 ? 2.639 -20.438 -13.102 1 97.88 106 LEU B CA 1
ATOM 2159 C C . LEU B 1 106 ? 3.465 -21.641 -13.547 1 97.88 106 LEU B C 1
ATOM 2161 O O . LEU B 1 106 ? 4.453 -21.484 -14.273 1 97.88 106 LEU B O 1
ATOM 2165 N N . LEU B 1 107 ? 3.031 -22.797 -13.133 1 97.62 107 LEU B N 1
ATOM 2166 C CA . LEU B 1 107 ? 3.762 -24 -13.469 1 97.62 107 LEU B CA 1
ATOM 2167 C C . LEU B 1 107 ? 3.717 -24.266 -14.969 1 97.62 107 LEU B C 1
ATOM 2169 O O . LEU B 1 107 ? 4.73 -24.625 -15.578 1 97.62 107 LEU B O 1
ATOM 2173 N N . GLU B 1 108 ? 2.59 -23.984 -15.57 1 97 108 GLU B N 1
ATOM 2174 C CA . GLU B 1 108 ? 2.467 -24.172 -17.016 1 97 108 GLU B CA 1
ATOM 2175 C C . GLU B 1 108 ? 3.412 -23.234 -17.766 1 97 108 GLU B C 1
ATOM 2177 O O . GLU B 1 108 ? 4.035 -23.641 -18.75 1 97 108 GLU B O 1
ATOM 2182 N N . ASN B 1 109 ? 3.527 -22.016 -17.281 1 95.56 109 ASN B N 1
ATOM 2183 C CA . ASN B 1 109 ? 4.426 -21.047 -17.906 1 95.56 109 ASN B CA 1
ATOM 2184 C C . ASN B 1 109 ? 5.879 -21.5 -17.828 1 95.56 109 ASN B C 1
ATOM 2186 O O . ASN B 1 109 ? 6.723 -21.016 -18.594 1 95.56 109 ASN B O 1
ATOM 2190 N N . HIS B 1 110 ? 6.156 -22.453 -16.938 1 96.06 110 HIS B N 1
ATOM 2191 C CA . HIS B 1 110 ? 7.523 -22.922 -16.766 1 96.06 110 HIS B CA 1
ATOM 2192 C C . HIS B 1 110 ? 7.691 -24.344 -17.297 1 96.06 110 HIS B C 1
ATOM 2194 O O . HIS B 1 110 ? 8.672 -25.016 -16.984 1 96.06 110 HIS B O 1
ATOM 2200 N N . GLY B 1 111 ? 6.699 -24.828 -18.047 1 94.5 111 GLY B N 1
ATOM 2201 C CA . GLY B 1 111 ? 6.844 -26.047 -18.812 1 94.5 111 GLY B CA 1
ATOM 2202 C C . GLY B 1 111 ? 6.289 -27.266 -18.094 1 94.5 111 GLY B C 1
ATOM 2203 O O . GLY B 1 111 ? 6.477 -28.406 -18.547 1 94.5 111 GLY B O 1
ATOM 2204 N N . TYR B 1 112 ? 5.656 -27 -16.984 1 95.5 112 TYR B N 1
ATOM 2205 C CA . TYR B 1 112 ? 5.016 -28.094 -16.281 1 95.5 112 TYR B CA 1
ATOM 2206 C C . TYR B 1 112 ? 3.555 -28.234 -16.703 1 95.5 112 TYR B C 1
ATOM 2208 O O . TYR B 1 112 ? 2.994 -27.328 -17.328 1 95.5 112 TYR B O 1
ATOM 2216 N N . ILE B 1 113 ? 2.93 -29.359 -16.484 1 92.69 113 ILE B N 1
ATOM 2217 C CA . ILE B 1 113 ? 1.539 -29.609 -16.844 1 92.69 113 ILE B CA 1
ATOM 2218 C C . ILE B 1 113 ? 0.617 -28.766 -15.969 1 92.69 113 ILE B C 1
ATOM 2220 O O . ILE B 1 113 ? -0.467 -28.359 -16.406 1 92.69 113 ILE B O 1
ATOM 2224 N N . GLY B 1 114 ? 1.012 -28.438 -14.75 1 94.94 114 GLY B N 1
ATOM 2225 C CA . GLY B 1 114 ? 0.246 -27.719 -13.742 1 94.94 114 GLY B CA 1
ATOM 2226 C C . GLY B 1 114 ? 0.435 -28.266 -12.336 1 94.94 114 GLY B C 1
ATOM 2227 O O . GLY B 1 114 ? 1.521 -28.75 -11.992 1 94.94 114 GLY B O 1
ATOM 2228 N N . VAL B 1 115 ? -0.578 -28.078 -11.516 1 94.56 115 VAL B N 1
ATOM 2229 C CA . VAL B 1 115 ? -0.469 -28.484 -10.117 1 94.56 115 VAL B CA 1
ATOM 2230 C C . VAL B 1 115 ? -0.426 -30 -10.031 1 94.56 115 VAL B C 1
ATOM 2232 O O . VAL B 1 115 ? 0.02 -30.562 -9.023 1 94.56 115 VAL B O 1
ATOM 2235 N N . GLU B 1 116 ? -0.771 -30.625 -11.062 1 90.81 116 GLU B N 1
ATOM 2236 C CA . GLU B 1 116 ? -0.673 -32.094 -11.125 1 90.81 116 GLU B CA 1
ATOM 2237 C C . GLU B 1 116 ? 0.779 -32.531 -11.031 1 90.81 116 GLU B C 1
ATOM 2239 O O . GLU B 1 116 ? 1.056 -33.656 -10.586 1 90.81 116 GLU B O 1
ATOM 2244 N N . ASP B 1 117 ? 1.649 -31.656 -11.453 1 90.19 117 ASP B N 1
ATOM 2245 C CA . ASP B 1 117 ? 3.074 -31.984 -11.484 1 90.19 117 ASP B CA 1
ATOM 2246 C C . ASP B 1 117 ? 3.783 -31.422 -10.25 1 90.19 117 ASP B C 1
ATOM 2248 O O . ASP B 1 117 ? 5.012 -31.312 -10.227 1 90.19 117 ASP B O 1
ATOM 2252 N N . ILE B 1 118 ? 3.111 -31.062 -9.289 1 91.69 118 ILE B N 1
ATOM 2253 C CA . ILE B 1 118 ? 3.684 -30.344 -8.164 1 91.69 118 ILE B CA 1
ATOM 2254 C C . ILE B 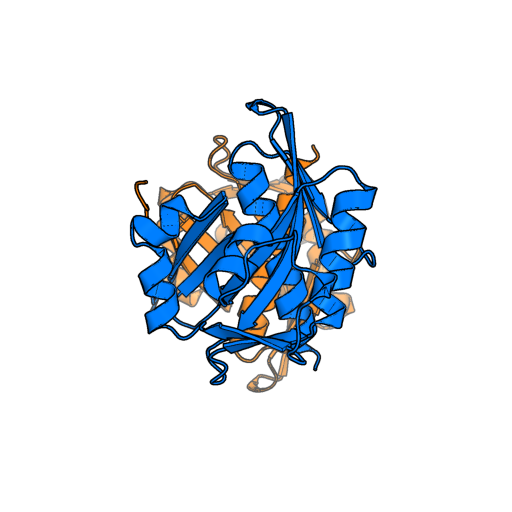1 118 ? 4.797 -31.156 -7.527 1 91.69 118 ILE B C 1
ATOM 2256 O O . ILE B 1 118 ? 5.816 -30.609 -7.102 1 91.69 118 ILE B O 1
ATOM 2260 N N . ASN B 1 119 ? 4.656 -32.469 -7.477 1 90 119 ASN B N 1
ATOM 2261 C CA . ASN B 1 119 ? 5.637 -33.344 -6.863 1 90 119 ASN B CA 1
ATOM 2262 C C . ASN B 1 119 ? 6.746 -33.719 -7.844 1 90 119 ASN B C 1
ATOM 2264 O O . ASN B 1 119 ? 7.727 -34.375 -7.465 1 90 119 ASN B O 1
ATOM 2268 N N . ASN B 1 120 ? 6.613 -33.25 -9.07 1 90.81 120 ASN B N 1
ATOM 2269 C CA . ASN B 1 120 ? 7.582 -33.594 -10.094 1 90.81 120 ASN B CA 1
ATOM 2270 C C . ASN B 1 120 ? 8.453 -32.406 -10.484 1 90.81 120 ASN B C 1
ATOM 2272 O O . ASN B 1 120 ? 9.203 -32.469 -11.461 1 90.81 120 ASN B O 1
ATOM 2276 N N . ILE B 1 121 ? 8.297 -31.375 -9.773 1 91.81 121 ILE B N 1
ATOM 2277 C CA . ILE B 1 121 ? 9.172 -30.25 -10.031 1 91.81 121 ILE B CA 1
ATOM 2278 C C . ILE B 1 121 ? 10.625 -30.625 -9.742 1 91.81 121 ILE B C 1
ATOM 2280 O O . ILE B 1 121 ? 10.953 -31 -8.617 1 91.81 121 ILE B O 1
ATOM 2284 N N . ASN B 1 122 ? 11.492 -30.5 -10.703 1 90.69 122 ASN B N 1
ATOM 2285 C CA . ASN B 1 122 ? 12.836 -31.062 -10.609 1 90.69 122 ASN B CA 1
ATOM 2286 C C . ASN B 1 122 ? 13.891 -29.953 -10.484 1 90.69 122 ASN B C 1
ATOM 2288 O O . ASN B 1 122 ? 15.086 -30.219 -10.586 1 90.69 122 ASN B O 1
ATOM 2292 N N . THR B 1 123 ? 13.469 -28.781 -10.406 1 93.62 123 THR B N 1
ATOM 2293 C CA . THR B 1 123 ? 14.375 -27.656 -10.188 1 93.62 123 THR B CA 1
ATOM 2294 C C . THR B 1 123 ? 14.305 -27.172 -8.742 1 93.62 123 THR B C 1
ATOM 2296 O O . THR B 1 123 ? 13.297 -27.391 -8.055 1 93.62 123 THR B O 1
ATOM 2299 N N . ASP B 1 124 ? 15.312 -26.531 -8.305 1 95.75 124 ASP B N 1
ATOM 2300 C CA . ASP B 1 124 ? 15.352 -26 -6.949 1 95.75 124 ASP B CA 1
ATOM 2301 C C . ASP B 1 124 ? 14.414 -24.797 -6.797 1 95.75 124 ASP B C 1
ATOM 2303 O O . ASP B 1 124 ? 13.945 -24.516 -5.691 1 95.75 124 ASP B O 1
ATOM 2307 N N . SER B 1 125 ? 14.273 -24.172 -7.965 1 97.06 125 SER B N 1
ATOM 2308 C CA . SER B 1 125 ? 13.414 -23 -7.934 1 97.06 125 SER B CA 1
ATOM 2309 C C . SER B 1 125 ? 12.898 -22.656 -9.328 1 97.06 125 SER B C 1
ATOM 2311 O O . SER B 1 125 ? 13.391 -23.172 -10.328 1 97.06 125 SER B O 1
ATOM 2313 N N . ILE B 1 126 ? 11.844 -21.906 -9.328 1 96.12 126 ILE B N 1
ATOM 2314 C CA . ILE B 1 126 ? 11.367 -21.234 -10.539 1 96.12 126 ILE B CA 1
ATOM 2315 C C . ILE B 1 126 ? 11.578 -19.719 -10.398 1 96.12 126 ILE B C 1
ATOM 2317 O O . ILE B 1 126 ? 11.594 -19.188 -9.289 1 96.12 126 ILE B O 1
ATOM 2321 N N . SER B 1 127 ? 11.781 -19.078 -11.586 1 96.81 127 SER B N 1
ATOM 2322 C CA . SER B 1 127 ? 12.047 -17.641 -11.555 1 96.81 127 SER B CA 1
ATOM 2323 C C . SER B 1 127 ? 11.078 -16.875 -12.445 1 96.81 127 SER B C 1
ATOM 2325 O O . SER B 1 127 ? 10.844 -17.266 -13.594 1 96.81 127 SER B O 1
ATOM 2327 N N . GLU B 1 128 ? 10.484 -15.828 -11.922 1 96.81 128 GLU B N 1
ATOM 2328 C CA . GLU B 1 128 ? 9.617 -14.938 -12.688 1 96.81 128 GLU B CA 1
ATOM 2329 C C . GLU B 1 128 ? 10.328 -13.633 -13.039 1 96.81 128 GLU B C 1
ATOM 2331 O O . GLU B 1 128 ? 10.945 -13.008 -12.172 1 96.81 128 GLU B O 1
ATOM 2336 N N . ASN B 1 129 ? 10.25 -13.281 -14.281 1 96.44 129 ASN B N 1
ATOM 2337 C CA . ASN B 1 129 ? 10.844 -12.031 -14.742 1 96.44 129 ASN B CA 1
ATOM 2338 C C . ASN B 1 129 ? 10 -10.828 -14.328 1 96.44 129 ASN B C 1
ATOM 2340 O O . AS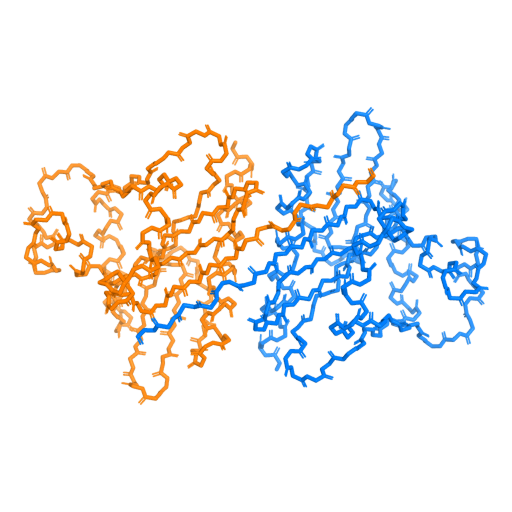N B 1 129 ? 8.812 -10.75 -14.648 1 96.44 129 ASN B O 1
ATOM 2344 N N . ILE B 1 130 ? 10.664 -9.875 -13.664 1 96.38 130 ILE B N 1
ATOM 2345 C CA . ILE B 1 130 ? 9.922 -8.695 -13.219 1 96.38 130 ILE B CA 1
ATOM 2346 C C . ILE B 1 130 ? 10.656 -7.43 -13.648 1 96.38 130 ILE B C 1
ATOM 2348 O O . ILE B 1 130 ? 10.625 -6.418 -12.945 1 96.38 130 ILE B O 1
ATOM 2352 N N . SER B 1 131 ? 11.445 -7.527 -14.664 1 94.94 131 SER B N 1
ATOM 2353 C CA . SER B 1 131 ? 12 -6.312 -15.25 1 94.94 131 SER B CA 1
ATOM 2354 C C . SER B 1 131 ? 10.891 -5.355 -15.68 1 94.94 131 SER B C 1
ATOM 2356 O O . SER B 1 131 ? 9.742 -5.766 -15.867 1 94.94 131 SER B O 1
ATOM 2358 N N . LEU B 1 132 ? 11.273 -4.109 -15.812 1 93.88 132 LEU B N 1
ATOM 2359 C CA . LEU B 1 132 ? 10.289 -3.113 -16.219 1 93.88 132 LEU B CA 1
ATOM 2360 C C . LEU B 1 132 ? 9.625 -3.508 -17.531 1 93.88 132 LEU B C 1
ATOM 2362 O O . LEU B 1 132 ? 8.406 -3.396 -17.672 1 93.88 132 LEU B O 1
ATOM 2366 N N . LYS B 1 133 ? 10.406 -4.004 -18.438 1 92.75 133 LYS B N 1
ATOM 2367 C CA . LYS B 1 133 ? 9.867 -4.461 -19.719 1 92.75 133 LYS B CA 1
ATOM 2368 C C . LYS B 1 133 ? 8.859 -5.59 -19.516 1 92.75 133 LYS B C 1
ATOM 2370 O O . LYS B 1 133 ? 7.789 -5.582 -20.125 1 92.75 133 LYS B O 1
ATOM 2375 N N . ALA B 1 134 ? 9.203 -6.562 -18.734 1 94.69 134 ALA B N 1
ATOM 2376 C CA . ALA B 1 134 ? 8.32 -7.695 -18.469 1 94.69 134 ALA B CA 1
ATOM 2377 C C . ALA B 1 134 ? 7.02 -7.234 -17.812 1 94.69 134 ALA B C 1
ATOM 2379 O O . ALA B 1 134 ? 5.941 -7.746 -18.125 1 94.69 134 ALA B O 1
ATOM 2380 N N . ILE B 1 135 ? 7.109 -6.27 -16.906 1 95.12 135 ILE B N 1
ATOM 2381 C CA . ILE B 1 135 ? 5.953 -5.766 -16.188 1 95.12 135 ILE B CA 1
ATOM 2382 C C . ILE B 1 135 ? 4.992 -5.082 -17.156 1 95.12 135 ILE B C 1
ATOM 2384 O O . ILE B 1 135 ? 3.773 -5.25 -17.047 1 95.12 135 ILE B O 1
ATOM 2388 N N . TYR B 1 136 ? 5.527 -4.395 -18.062 1 93.31 136 TYR B N 1
ATOM 2389 C CA . TYR B 1 136 ? 4.676 -3.705 -19.031 1 93.31 136 TYR B CA 1
ATOM 2390 C C . TYR B 1 136 ? 3.93 -4.699 -19.906 1 93.31 136 TYR B C 1
ATOM 2392 O O . TYR B 1 136 ? 2.846 -4.398 -20.422 1 93.31 136 TYR B O 1
ATOM 2400 N N . GLU B 1 137 ? 4.395 -5.898 -20 1 94.06 137 GLU B N 1
ATOM 2401 C CA . GLU B 1 137 ? 3.727 -6.938 -20.781 1 94.06 137 GLU B CA 1
ATOM 2402 C C . GLU B 1 137 ? 2.508 -7.48 -20.031 1 94.06 137 GLU B C 1
ATOM 2404 O O . GLU B 1 137 ? 1.65 -8.133 -20.641 1 94.06 137 GLU B O 1
ATOM 2409 N N . TRP B 1 138 ? 2.428 -7.242 -18.734 1 93.94 138 TRP B N 1
ATOM 2410 C CA . TRP B 1 138 ? 1.274 -7.699 -17.969 1 93.94 138 TRP B CA 1
ATOM 2411 C C . TRP B 1 138 ? -0.013 -7.07 -18.484 1 93.94 138 TRP B C 1
ATOM 2413 O O . TRP B 1 138 ? -1.108 -7.562 -18.203 1 93.94 138 TRP B O 1
ATOM 2423 N N . LYS B 1 139 ? 0.136 -6.039 -19.234 1 92.88 139 LYS B N 1
ATOM 2424 C CA . LYS B 1 139 ? -1.031 -5.312 -19.719 1 92.88 139 LYS B CA 1
ATOM 2425 C C . LYS B 1 139 ? -1.535 -5.895 -21.031 1 92.88 139 LYS B C 1
ATOM 2427 O O . LYS B 1 139 ? -2.598 -5.504 -21.531 1 92.88 139 LYS B O 1
ATOM 2432 N N . ASN B 1 140 ? -0.789 -6.801 -21.562 1 92.94 140 ASN B N 1
ATOM 2433 C CA . ASN B 1 140 ? -1.229 -7.438 -22.797 1 92.94 140 ASN B CA 1
ATOM 2434 C C . ASN B 1 140 ? -2.4 -8.383 -22.562 1 92.94 140 ASN B C 1
ATOM 2436 O O . ASN B 1 140 ? -2.484 -9.016 -21.5 1 92.94 140 ASN B O 1
ATOM 2440 N N . LYS B 1 141 ? -3.164 -8.586 -23.578 1 89.75 141 LYS B N 1
ATOM 2441 C CA . LYS B 1 141 ? -4.391 -9.375 -23.469 1 89.75 141 LYS B CA 1
ATOM 2442 C C . LYS B 1 141 ? -4.094 -10.789 -22.969 1 89.75 141 LYS B C 1
ATOM 2444 O O . LYS B 1 141 ? -4.781 -11.305 -22.094 1 89.75 141 LYS B O 1
ATOM 2449 N N . SER B 1 142 ? -3.105 -11.375 -23.562 1 90.56 142 SER B N 1
ATOM 2450 C CA . SER B 1 142 ? -2.787 -12.75 -23.203 1 90.56 142 SER B CA 1
ATOM 2451 C C . SER B 1 142 ? -2.479 -12.875 -21.719 1 90.56 142 SER B C 1
ATOM 2453 O O . SER B 1 142 ? -2.957 -13.797 -21.047 1 90.56 142 SER B O 1
ATOM 2455 N N . LYS B 1 143 ? -1.738 -11.875 -21.281 1 92.31 143 LYS B N 1
ATOM 2456 C CA . LYS B 1 143 ? -1.368 -11.898 -19.859 1 92.31 143 LYS B CA 1
ATOM 2457 C C . LYS B 1 143 ? -2.557 -11.539 -18.969 1 92.31 143 LYS B C 1
ATOM 2459 O O . LYS B 1 143 ? -2.729 -12.109 -17.891 1 92.31 143 LYS B O 1
ATOM 2464 N N . LEU B 1 144 ? -3.344 -10.695 -19.422 1 92.69 144 LEU B N 1
ATOM 2465 C CA . LEU B 1 144 ? -4.535 -10.297 -18.688 1 92.69 144 LEU B CA 1
ATOM 2466 C C . LEU B 1 144 ? -5.516 -11.461 -18.578 1 92.69 144 LEU B C 1
ATOM 2468 O O . LEU B 1 144 ? -6.098 -11.695 -17.5 1 92.69 144 LEU B O 1
ATOM 2472 N N . ASP B 1 145 ? -5.605 -12.227 -19.562 1 92.56 145 ASP B N 1
ATOM 2473 C CA . ASP B 1 145 ? -6.531 -13.352 -19.578 1 92.56 145 ASP B CA 1
ATOM 2474 C C . ASP B 1 145 ? -6.082 -14.453 -18.625 1 92.56 145 ASP B C 1
ATOM 2476 O O . ASP B 1 145 ? -6.914 -15.164 -18.062 1 92.56 145 ASP B O 1
ATOM 2480 N N . GLU B 1 146 ? -4.809 -14.477 -18.438 1 94.12 146 GLU B N 1
ATOM 2481 C CA . GLU B 1 146 ? -4.242 -15.477 -17.547 1 94.12 146 GLU B CA 1
ATOM 2482 C C . GLU B 1 146 ? -4.367 -15.047 -16.094 1 94.12 146 GLU B C 1
ATOM 2484 O O . GLU B 1 146 ? -4.219 -15.867 -15.18 1 94.12 146 GLU B O 1
ATOM 2489 N N . SER B 1 147 ? -4.652 -13.805 -15.883 1 96.69 147 SER B N 1
ATOM 2490 C CA . SER B 1 147 ? -4.578 -13.258 -14.531 1 96.69 147 SER B CA 1
ATOM 2491 C C . SER B 1 147 ? -5.953 -13.227 -13.875 1 96.69 147 SER B C 1
ATOM 2493 O O . SER B 1 147 ? -6.961 -12.977 -14.539 1 96.69 147 SER B O 1
ATOM 2495 N N . ILE B 1 148 ? -5.934 -13.469 -12.586 1 96.44 148 ILE B N 1
ATOM 2496 C CA . ILE B 1 148 ? -7.137 -13.281 -11.789 1 96.44 148 ILE B CA 1
ATOM 2497 C C . ILE B 1 148 ? -7.414 -11.789 -11.625 1 96.44 148 ILE B C 1
ATOM 2499 O O . ILE B 1 148 ? -8.555 -11.344 -11.766 1 96.44 148 ILE B O 1
ATOM 2503 N N . LEU B 1 149 ? -6.441 -11.062 -11.297 1 96.12 149 LEU B N 1
ATOM 2504 C CA . LEU B 1 149 ? -6.473 -9.617 -11.148 1 96.12 149 LEU B CA 1
ATOM 2505 C C . LEU B 1 149 ? -5.105 -9.008 -11.453 1 96.12 149 LEU B C 1
ATOM 2507 O O . LEU B 1 149 ? -4.078 -9.547 -11.031 1 96.12 149 LEU B O 1
ATOM 2511 N N . SER B 1 150 ? -5.051 -7.98 -12.227 1 96.75 150 SER B N 1
ATOM 2512 C CA . SER B 1 150 ? -3.859 -7.188 -12.516 1 96.75 150 SER B CA 1
ATOM 2513 C C . SER B 1 150 ? -4.125 -5.699 -12.312 1 96.75 150 SER B C 1
ATOM 2515 O O . SER B 1 150 ? -5.191 -5.199 -12.688 1 96.75 150 SER B O 1
ATOM 2517 N N . VAL B 1 151 ? -3.234 -5.074 -11.688 1 96.81 151 VAL B N 1
ATOM 2518 C CA . VAL B 1 151 ? -3.357 -3.645 -11.406 1 96.81 151 VAL B CA 1
ATOM 2519 C C . VAL B 1 151 ? -2.053 -2.936 -11.766 1 96.81 151 VAL B C 1
ATOM 2521 O O . VAL B 1 151 ? -0.965 -3.447 -11.492 1 96.81 151 VAL B O 1
ATOM 2524 N N . PHE B 1 152 ? -2.186 -1.776 -12.414 1 96.88 152 PHE B N 1
ATOM 2525 C CA . PHE B 1 152 ? -1.036 -0.99 -12.844 1 96.88 152 PHE B CA 1
ATOM 2526 C C . PHE B 1 152 ? -1.252 0.49 -12.547 1 96.88 152 PHE B C 1
ATOM 2528 O O . PHE B 1 152 ? -2.289 1.054 -12.906 1 96.88 152 PHE B O 1
ATOM 2535 N N . TYR B 1 153 ? -0.278 1.103 -11.883 1 96.88 153 TYR B N 1
ATOM 2536 C CA . TYR B 1 153 ? -0.252 2.545 -11.664 1 96.88 153 TYR B CA 1
ATOM 2537 C C . TYR B 1 153 ? 1.034 3.154 -12.211 1 96.88 153 TYR B C 1
ATOM 2539 O O . TYR B 1 153 ? 2.123 2.617 -12 1 96.88 153 TYR B O 1
ATOM 2547 N N . ASP B 1 154 ? 0.904 4.266 -12.828 1 95.44 154 ASP B N 1
ATOM 2548 C CA . ASP B 1 154 ? 2.053 5.07 -13.234 1 95.44 154 ASP B CA 1
ATOM 2549 C C . ASP B 1 154 ? 2.277 6.227 -12.258 1 95.44 154 ASP B C 1
ATOM 2551 O O . ASP B 1 154 ? 1.336 6.941 -11.906 1 95.44 154 ASP B O 1
ATOM 2555 N N . ARG B 1 155 ? 3.486 6.324 -11.883 1 93.81 155 ARG B N 1
ATOM 2556 C CA . ARG B 1 155 ? 3.812 7.457 -11.023 1 93.81 155 ARG B CA 1
ATOM 2557 C C . ARG B 1 155 ? 3.814 8.766 -11.812 1 93.81 155 ARG B C 1
ATOM 2559 O O . ARG B 1 155 ? 4.375 8.828 -12.906 1 93.81 155 ARG B O 1
ATOM 2566 N N . ILE B 1 156 ? 3.164 9.742 -11.188 1 89.06 156 ILE B N 1
ATOM 2567 C CA . ILE B 1 156 ? 3.244 11.086 -11.75 1 89.06 156 ILE B CA 1
ATOM 2568 C C . ILE B 1 156 ? 4.449 11.82 -11.164 1 89.06 156 ILE B C 1
ATOM 2570 O O . ILE B 1 156 ? 4.539 12.008 -9.953 1 89.06 156 ILE B O 1
ATOM 2574 N N . LYS B 1 157 ? 5.359 12.18 -12.086 1 84 157 LYS B N 1
ATOM 2575 C CA . LYS B 1 157 ? 6.512 12.953 -11.633 1 84 157 LYS B CA 1
ATOM 2576 C C . LYS B 1 157 ? 6.117 14.391 -11.312 1 84 157 LYS B C 1
ATOM 2578 O O . LYS B 1 157 ? 5.547 15.086 -12.156 1 84 157 LYS B O 1
ATOM 2583 N N . ILE B 1 158 ? 6.312 14.719 -10.0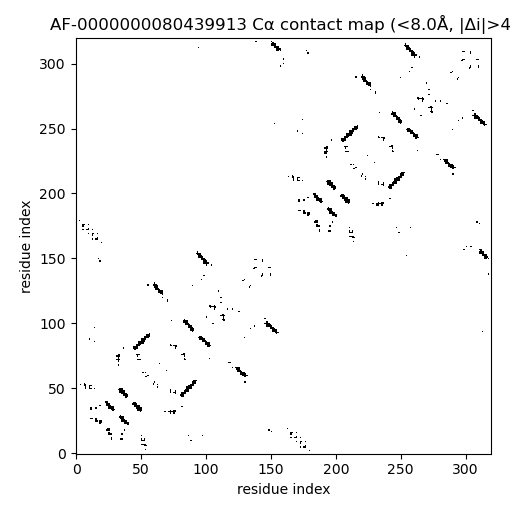16 1 77.19 158 ILE B N 1
ATOM 2584 C CA . ILE B 1 158 ? 5.992 16.078 -9.609 1 77.19 158 ILE B CA 1
ATOM 2585 C C . ILE B 1 158 ? 7.281 16.844 -9.312 1 77.19 158 ILE B C 1
ATOM 2587 O O . ILE B 1 158 ? 8.172 16.328 -8.633 1 77.19 158 ILE B O 1
ATOM 2591 N N . GLU B 1 159 ? 7.598 17.844 -10 1 65.44 159 GLU B N 1
ATOM 2592 C CA . GLU B 1 159 ? 8.781 18.672 -9.812 1 65.44 159 GLU B CA 1
ATOM 2593 C C . GLU B 1 159 ? 8.5 19.828 -8.859 1 65.44 159 GLU B C 1
ATOM 2595 O O . GLU B 1 159 ? 7.5 20.531 -9 1 65.44 159 GLU B O 1
ATOM 2600 N N . ARG B 1 160 ? 9.242 19.844 -7.758 1 62.22 160 ARG B N 1
ATOM 2601 C CA . ARG B 1 160 ? 9.195 20.969 -6.832 1 62.22 160 ARG B CA 1
ATOM 2602 C C . ARG B 1 160 ? 9.93 22.188 -7.402 1 62.22 160 ARG B C 1
ATOM 2604 O O . ARG B 1 160 ? 10.883 22.031 -8.164 1 62.22 160 ARG B O 1
#

Nearest PDB structures (foldseek):
  1ipi-assembly1_A  TM=8.269E-01  e=1.694E-05  Pyrococcus furiosus
  2ost-assembly1_B  TM=5.191E-01  e=1.746E-02  Synechocystis sp. PCC 6803
  7ex0-assembly1_A  TM=2.935E-01  e=5.307E+00  Ebinur lake virus
  7ewx-assembly1_A  TM=3.422E-01  e=8.321E+00  Ebinur lake virus
  1ipi-assembly1_A  TM=8.272E-01  e=2.038E-05  Pyrococcus furiosus

Solvent-accessible surface area (backbone atoms only — not comparable to full-atom values): 16806 Å² total; per-residue (Å²): 113,72,65,54,52,53,43,39,53,29,37,50,35,52,53,41,51,53,41,39,74,67,68,25,50,59,44,84,47,80,92,47,51,28,39,31,40,35,33,32,69,94,74,73,44,39,35,17,27,30,68,48,37,44,64,40,75,78,69,49,39,60,47,76,43,43,41,70,55,51,52,37,23,44,52,39,11,50,76,68,69,20,47,32,25,37,31,46,30,40,37,48,91,51,34,42,37,36,40,25,31,40,44,39,57,55,32,37,76,72,75,40,92,16,66,88,38,62,88,64,62,85,52,72,49,50,75,44,72,51,32,72,71,52,53,63,48,50,69,35,60,73,47,41,70,60,31,81,50,71,49,44,27,39,46,55,87,73,80,124,113,72,65,54,53,52,43,38,54,30,36,49,35,54,53,42,51,52,40,40,73,68,67,25,51,61,43,82,47,79,91,48,51,30,40,33,41,36,34,31,69,92,72,74,44,38,35,19,27,29,69,47,40,43,65,40,75,80,68,49,39,60,48,77,44,43,42,70,55,52,53,35,23,43,52,38,11,49,76,70,69,19,48,31,27,38,31,47,30,43,36,48,91,52,34,42,36,36,42,24,33,40,42,38,57,54,33,37,76,72,76,40,92,17,66,89,37,61,91,65,62,84,54,73,51,50,74,45,73,49,31,73,71,52,51,63,47,51,69,35,59,73,47,40,72,60,30,80,50,70,50,43,27,40,46,55,89,73,78,124

Organism: NCBI:txid29372